Protein AF-A0A9P7GB11-F1 (afdb_monomer_lite)

pLDDT: mean 71.78, std 9.49, range [48.72, 88.56]

Organism: NCBI:txid117018

Structure (mmCIF, N/CA/C/O backbone):
data_AF-A0A9P7GB11-F1
#
_entry.id   AF-A0A9P7GB11-F1
#
loop_
_atom_site.group_PDB
_atom_site.id
_atom_site.type_symbol
_atom_site.label_atom_id
_atom_site.label_alt_id
_atom_site.label_comp_id
_atom_site.label_asym_id
_atom_site.label_entity_id
_atom_site.label_seq_id
_atom_site.pdbx_PDB_ins_code
_atom_site.Cartn_x
_atom_site.Cartn_y
_atom_site.Cartn_z
_atom_site.occupancy
_atom_site.B_iso_or_equiv
_atom_site.auth_seq_id
_atom_site.auth_comp_id
_atom_site.auth_asym_id
_atom_site.auth_atom_id
_atom_site.pdbx_PDB_model_num
ATOM 1 N N . MET A 1 1 ? -38.159 -27.888 38.582 1.00 65.25 1 MET A N 1
ATOM 2 C CA . MET A 1 1 ? -39.051 -26.708 38.467 1.00 65.25 1 MET A CA 1
ATOM 3 C C . MET A 1 1 ? -39.282 -25.902 39.753 1.00 65.25 1 MET A C 1
ATOM 5 O O . MET A 1 1 ? -38.832 -24.766 39.799 1.00 65.25 1 MET A O 1
ATOM 9 N N . ARG A 1 2 ? -39.970 -26.385 40.808 1.00 81.12 2 ARG A N 1
ATOM 10 C CA . ARG A 1 2 ? -40.192 -25.550 42.026 1.00 81.12 2 ARG A CA 1
ATOM 11 C C . ARG A 1 2 ? -38.948 -25.393 42.910 1.00 81.12 2 ARG A C 1
ATOM 13 O O . ARG A 1 2 ? -38.705 -24.301 43.415 1.00 81.12 2 ARG A O 1
ATOM 20 N N . ALA A 1 3 ? -38.168 -26.461 43.082 1.00 86.00 3 ALA A N 1
ATOM 21 C CA . ALA A 1 3 ? -36.939 -26.435 43.878 1.00 86.00 3 ALA A CA 1
ATOM 22 C C . ALA A 1 3 ? -35.851 -25.559 43.232 1.00 86.00 3 ALA A C 1
ATOM 24 O O . ALA A 1 3 ? -35.243 -24.740 43.913 1.00 86.00 3 ALA A O 1
ATOM 25 N N . GLU A 1 4 ? -35.681 -25.652 41.911 1.00 83.81 4 GLU A N 1
ATOM 26 C CA . GLU A 1 4 ? -34.758 -24.802 41.142 1.00 83.81 4 GLU A CA 1
ATOM 27 C C . GLU A 1 4 ? -35.130 -23.324 41.253 1.00 83.81 4 GLU A C 1
ATOM 29 O O . GLU A 1 4 ? -34.294 -22.530 41.667 1.00 83.81 4 GLU A O 1
ATOM 34 N N . LYS A 1 5 ? -36.408 -22.969 41.056 1.00 85.31 5 LYS A N 1
ATOM 35 C CA . LYS A 1 5 ? -36.897 -21.589 41.242 1.00 85.31 5 LYS A CA 1
ATOM 36 C C . LYS A 1 5 ? -36.737 -21.061 42.671 1.00 85.31 5 LYS A C 1
ATOM 38 O O . LYS A 1 5 ? -36.702 -19.850 42.884 1.00 85.31 5 LYS A O 1
ATOM 43 N N . ARG A 1 6 ? -36.726 -21.940 43.682 1.00 88.44 6 ARG A N 1
ATOM 44 C CA . ARG A 1 6 ? -36.475 -21.548 45.080 1.00 88.44 6 ARG A CA 1
ATOM 45 C C . ARG A 1 6 ? -34.989 -21.270 45.297 1.00 88.44 6 ARG A C 1
ATOM 47 O O . ARG A 1 6 ? -34.653 -20.255 45.894 1.00 88.44 6 ARG A O 1
ATOM 54 N N . ARG A 1 7 ? -34.128 -22.133 44.752 1.00 88.56 7 ARG A N 1
ATOM 55 C CA . ARG A 1 7 ? -32.667 -22.003 44.800 1.00 88.56 7 ARG A CA 1
ATOM 56 C C . ARG A 1 7 ? -32.169 -20.788 44.016 1.00 88.56 7 ARG A C 1
ATOM 58 O O . ARG A 1 7 ? -31.251 -20.115 44.471 1.00 88.56 7 ARG A O 1
ATOM 65 N N . GLU A 1 8 ? -32.782 -20.489 42.874 1.00 85.81 8 GLU A N 1
ATOM 66 C CA . GLU A 1 8 ? -32.506 -19.275 42.100 1.00 85.81 8 GLU A CA 1
ATOM 67 C C . GLU A 1 8 ? -32.867 -18.022 42.884 1.00 85.81 8 GLU A C 1
ATOM 69 O O . GLU A 1 8 ? -31.999 -17.181 43.071 1.00 85.81 8 GLU A O 1
ATOM 74 N N . ARG A 1 9 ? -34.079 -17.936 43.447 1.00 86.31 9 ARG A N 1
ATOM 75 C CA . ARG A 1 9 ? -34.468 -16.784 44.279 1.00 86.31 9 ARG A CA 1
ATOM 76 C C . ARG A 1 9 ? -33.584 -16.607 45.505 1.00 86.31 9 ARG A C 1
ATOM 78 O O . ARG A 1 9 ? -33.256 -15.483 45.857 1.00 86.31 9 ARG A O 1
ATOM 85 N N . GLU A 1 10 ? -33.185 -17.691 46.164 1.00 87.06 10 GLU A N 1
ATOM 86 C CA . GLU A 1 10 ? -32.263 -17.613 47.301 1.00 87.06 10 GLU A CA 1
ATOM 87 C C . GLU A 1 10 ? -30.878 -17.106 46.869 1.00 87.06 10 GLU A C 1
ATOM 89 O O . GLU A 1 10 ? -30.275 -16.267 47.541 1.00 87.06 10 GLU A O 1
ATOM 94 N N . ARG A 1 11 ? -30.387 -17.565 45.712 1.00 85.50 11 ARG A N 1
ATOM 95 C CA . ARG A 1 11 ? -29.144 -17.070 45.113 1.00 85.50 11 ARG A CA 1
ATOM 96 C C . ARG A 1 11 ? -29.268 -15.597 44.719 1.00 85.50 11 ARG A C 1
ATOM 98 O O . ARG A 1 11 ? -28.367 -14.831 45.030 1.00 85.50 11 ARG A O 1
ATOM 105 N N . GLU A 1 12 ? -30.363 -15.185 44.091 1.00 83.00 12 GLU A N 1
ATOM 106 C CA . GLU A 1 12 ? -30.629 -13.788 43.729 1.00 83.00 12 GLU A CA 1
ATOM 107 C C . GLU A 1 12 ? -30.718 -12.887 44.957 1.00 83.00 12 GLU A C 1
ATOM 109 O O . GLU A 1 12 ? -30.118 -11.819 44.963 1.00 83.00 12 GLU A O 1
ATOM 114 N N . LEU A 1 13 ? -31.386 -13.327 46.025 1.00 84.69 13 LEU A N 1
ATOM 115 C CA . LEU A 1 13 ? -31.439 -12.599 47.294 1.00 84.69 13 LEU A CA 1
ATOM 116 C C . LEU A 1 13 ? -30.042 -12.428 47.899 1.00 84.69 13 LEU A C 1
ATOM 118 O O . LEU A 1 13 ? -29.703 -11.334 48.342 1.00 84.69 13 LEU A O 1
ATOM 122 N N . ARG A 1 14 ? -29.195 -13.464 47.854 1.00 82.12 14 ARG A N 1
ATOM 123 C CA . ARG A 1 14 ? -27.789 -13.371 48.289 1.00 82.12 14 ARG A CA 1
ATOM 124 C C . ARG A 1 14 ? -26.973 -12.407 47.432 1.00 82.12 14 ARG A C 1
ATOM 126 O O . ARG A 1 14 ? -26.187 -11.636 47.968 1.00 82.12 14 ARG A O 1
ATOM 133 N N . MET A 1 15 ? -27.171 -12.431 46.119 1.00 76.38 15 MET A N 1
ATOM 134 C CA . MET A 1 15 ? -26.478 -11.543 45.182 1.00 76.38 15 MET A CA 1
ATOM 135 C C . MET A 1 15 ? -26.967 -10.092 45.290 1.00 76.38 15 MET A C 1
ATOM 137 O O . MET A 1 15 ? -26.182 -9.164 45.113 1.00 76.38 15 MET A O 1
ATOM 141 N N . ASN A 1 16 ? -28.247 -9.883 45.605 1.00 76.88 16 ASN A N 1
ATOM 142 C CA . ASN A 1 16 ? -28.832 -8.565 45.840 1.00 76.88 16 ASN A CA 1
ATOM 143 C C . ASN A 1 16 ? -28.424 -7.975 47.189 1.00 76.88 16 ASN A C 1
ATOM 145 O O . ASN A 1 16 ? -28.176 -6.774 47.246 1.00 76.88 16 ASN A O 1
ATOM 149 N N . ASN A 1 17 ? -28.272 -8.811 48.219 1.00 81.75 17 ASN A N 1
ATOM 150 C CA . ASN A 1 17 ? -27.730 -8.415 49.522 1.00 81.75 17 ASN A CA 1
ATOM 151 C C . ASN A 1 17 ? -26.198 -8.283 49.540 1.00 81.75 17 ASN A C 1
ATOM 153 O O . ASN A 1 17 ? -25.633 -7.894 50.560 1.00 81.75 17 ASN A O 1
ATOM 157 N N . MET A 1 18 ? -25.508 -8.602 48.443 1.00 76.56 18 MET A N 1
ATOM 158 C CA . MET A 1 18 ? -24.072 -8.367 48.330 1.00 76.56 18 MET A CA 1
ATOM 159 C C . MET A 1 18 ? -23.813 -6.856 48.241 1.00 76.56 18 MET A C 1
ATOM 161 O O . MET A 1 18 ? -24.378 -6.169 47.385 1.00 76.56 18 MET A O 1
ATOM 165 N N . GLY A 1 19 ? -22.949 -6.342 49.122 1.00 82.50 19 GLY A N 1
ATOM 166 C CA . GLY A 1 19 ? -22.558 -4.930 49.134 1.00 82.50 19 GLY A CA 1
ATOM 167 C C . GLY A 1 19 ? -21.947 -4.475 47.802 1.00 82.50 19 GLY A C 1
ATOM 168 O O . GLY A 1 19 ? -21.405 -5.283 47.039 1.00 82.50 19 GLY A O 1
ATOM 169 N N . THR A 1 20 ? -22.016 -3.172 47.526 1.00 76.62 20 THR A N 1
ATOM 170 C CA . THR A 1 20 ? -21.527 -2.543 46.283 1.00 76.62 20 THR A CA 1
ATOM 171 C C . THR A 1 20 ? -20.073 -2.909 45.971 1.00 76.62 20 THR A C 1
ATOM 173 O O . THR A 1 20 ? -19.759 -3.256 44.833 1.00 76.62 20 THR A O 1
ATOM 176 N N . GLU A 1 21 ? -19.209 -2.952 46.987 1.00 80.06 21 GLU A N 1
ATOM 177 C CA . GLU A 1 21 ? -17.801 -3.350 46.859 1.00 80.06 21 GLU A CA 1
ATOM 178 C C . GLU A 1 21 ? -17.619 -4.811 46.421 1.00 80.06 21 GLU A C 1
ATOM 180 O O . GLU A 1 21 ? -16.799 -5.123 45.554 1.00 80.06 21 GLU A O 1
ATOM 185 N N . GLN A 1 22 ? -18.405 -5.734 46.981 1.00 80.38 22 GLN A N 1
ATOM 186 C CA . GLN A 1 22 ? -18.311 -7.151 46.633 1.00 80.38 22 GLN A CA 1
ATOM 187 C C . GLN A 1 22 ? -18.847 -7.413 45.220 1.00 80.38 22 GLN A C 1
ATOM 189 O O . GLN A 1 22 ? -18.274 -8.217 44.478 1.00 80.38 22 GLN A O 1
ATOM 194 N N . ARG A 1 23 ? -19.903 -6.694 44.818 1.00 78.56 23 ARG A N 1
ATOM 195 C CA . ARG A 1 23 ? -20.419 -6.702 43.441 1.00 78.56 23 ARG A CA 1
ATOM 196 C C . ARG A 1 23 ? -19.376 -6.201 42.448 1.00 78.56 23 ARG A C 1
ATOM 198 O O . ARG A 1 23 ? -19.132 -6.870 41.445 1.00 78.56 23 ARG A O 1
ATOM 205 N N . ALA A 1 24 ? -18.722 -5.081 42.749 1.00 80.12 24 ALA A N 1
ATOM 206 C CA . ALA A 1 24 ? -17.661 -4.527 41.911 1.00 80.12 24 ALA A CA 1
ATOM 207 C C . ALA A 1 24 ? -16.488 -5.509 41.766 1.00 80.12 24 ALA A C 1
ATOM 209 O O . ALA A 1 24 ? -16.021 -5.760 40.656 1.00 80.12 24 ALA A O 1
ATOM 210 N N . LYS A 1 25 ? -16.075 -6.162 42.860 1.00 82.62 25 LYS A N 1
ATOM 211 C CA . LYS A 1 25 ? -15.026 -7.195 42.842 1.00 82.62 25 LYS A CA 1
ATOM 212 C C . LYS A 1 25 ? -15.396 -8.393 41.964 1.00 82.62 25 LYS A C 1
ATOM 214 O O . LYS A 1 25 ? -14.542 -8.939 41.268 1.00 82.62 25 LYS A O 1
ATOM 219 N N . GLN A 1 26 ? -16.657 -8.818 41.984 1.00 80.50 26 GLN A N 1
ATOM 220 C CA . GLN A 1 26 ? -17.129 -9.911 41.136 1.00 80.50 26 GLN A CA 1
ATOM 221 C C . GLN A 1 26 ? -17.215 -9.500 39.660 1.00 80.50 26 GLN A C 1
ATOM 223 O O . GLN A 1 26 ? -16.851 -10.298 38.799 1.00 80.50 26 GLN A O 1
ATOM 228 N N . LEU A 1 27 ? -17.633 -8.265 39.369 1.00 78.12 27 LEU A N 1
ATOM 229 C CA . LEU A 1 27 ? -17.668 -7.711 38.014 1.00 78.12 27 LEU A CA 1
ATOM 230 C C . LEU A 1 27 ? -16.254 -7.578 37.427 1.00 78.12 27 LEU A C 1
ATOM 232 O O . LEU A 1 27 ? -16.010 -8.023 36.308 1.00 78.12 27 LEU A O 1
ATOM 236 N N . ALA A 1 28 ? -15.298 -7.070 38.209 1.00 77.94 28 ALA A N 1
ATOM 237 C CA . ALA A 1 28 ? -13.893 -6.966 37.813 1.00 77.94 28 ALA A CA 1
ATOM 238 C C . ALA A 1 28 ? -13.277 -8.345 37.512 1.00 77.94 28 ALA A C 1
ATOM 240 O O . ALA A 1 28 ? -12.587 -8.528 36.512 1.00 77.94 28 ALA A O 1
ATOM 241 N N . ARG A 1 29 ? -13.603 -9.363 38.323 1.00 79.31 29 ARG A N 1
ATOM 242 C CA . ARG A 1 29 ? -13.202 -10.757 38.058 1.00 79.31 29 ARG A CA 1
ATOM 243 C C . ARG A 1 29 ? -13.788 -11.318 36.765 1.00 79.31 29 ARG A C 1
ATOM 245 O O . ARG A 1 29 ? -13.166 -12.181 36.165 1.00 79.31 29 ARG A O 1
ATOM 252 N N . GLN A 1 30 ? -14.971 -10.872 36.348 1.00 75.50 30 GLN A N 1
ATOM 253 C CA . GLN A 1 30 ? -15.564 -11.282 35.072 1.00 75.50 30 GLN A CA 1
ATOM 254 C C . GLN A 1 30 ? -14.946 -10.531 33.883 1.00 75.50 30 GLN A C 1
ATOM 256 O O . GLN A 1 30 ? -14.798 -11.112 32.809 1.00 75.50 30 GLN A O 1
ATOM 261 N N . GLN A 1 31 ? -14.542 -9.271 34.077 1.00 75.19 31 GLN A N 1
ATOM 262 C CA . GLN A 1 31 ? -13.856 -8.471 33.060 1.00 75.19 31 GLN A CA 1
ATOM 263 C C . GLN A 1 31 ? -12.441 -8.976 32.756 1.00 75.19 31 GLN A C 1
ATOM 265 O O . GLN A 1 31 ? -12.047 -8.955 31.594 1.00 75.19 31 GLN A O 1
ATOM 270 N N . ASN A 1 32 ? -11.722 -9.510 33.744 1.00 77.81 32 ASN A N 1
ATOM 271 C CA . ASN A 1 32 ? -10.361 -10.040 33.569 1.00 77.81 32 ASN A CA 1
ATOM 272 C C . ASN A 1 32 ? -10.305 -11.499 33.077 1.00 77.81 32 ASN A C 1
ATOM 274 O O . ASN A 1 32 ? -9.243 -12.107 33.115 1.00 77.81 32 ASN A O 1
ATOM 278 N N . ARG A 1 33 ? -11.430 -12.090 32.657 1.00 84.25 33 ARG A N 1
ATOM 279 C CA . ARG A 1 33 ? -11.435 -13.440 32.071 1.00 84.25 33 ARG A CA 1
ATOM 280 C C . ARG A 1 33 ? -10.871 -13.436 30.656 1.00 84.25 33 ARG A C 1
ATOM 282 O O . ARG A 1 33 ? -11.118 -12.492 29.894 1.00 84.25 33 ARG A O 1
ATOM 289 N N . ASP A 1 34 ? -10.217 -14.532 30.297 1.00 85.69 34 ASP A N 1
ATOM 290 C CA . ASP A 1 34 ? -9.752 -14.765 28.937 1.00 85.69 34 ASP A CA 1
ATOM 291 C C . ASP A 1 34 ? -10.928 -14.844 27.960 1.00 85.69 34 ASP A C 1
ATOM 293 O O . ASP A 1 34 ? -12.068 -15.167 28.316 1.00 85.69 34 ASP A O 1
ATOM 297 N N . ILE A 1 35 ? -10.659 -14.507 26.699 1.00 80.38 35 ILE A N 1
ATOM 298 C CA . ILE A 1 35 ? -11.678 -14.403 25.647 1.00 80.38 35 ILE A CA 1
ATOM 299 C C . ILE A 1 35 ? -12.403 -15.746 25.466 1.00 80.38 35 ILE A C 1
ATOM 301 O O . ILE A 1 35 ? -13.625 -15.764 25.346 1.00 80.38 35 ILE A O 1
ATOM 305 N N . SER A 1 36 ? -11.682 -16.867 25.542 1.00 80.19 36 SER A N 1
ATOM 306 C CA . SER A 1 36 ? -12.246 -18.221 25.462 1.00 80.19 36 SER A CA 1
ATOM 307 C C . SER A 1 36 ? -13.215 -18.535 26.612 1.00 80.19 36 SER A C 1
ATOM 309 O O . SER A 1 36 ? -14.292 -19.077 26.371 1.00 80.19 36 SER A O 1
ATOM 311 N N . GLU A 1 37 ? -12.905 -18.139 27.849 1.00 83.19 37 GLU A N 1
ATOM 312 C CA . GLU A 1 37 ? -13.792 -18.326 29.005 1.00 83.19 37 GLU A CA 1
ATOM 313 C C . GLU A 1 37 ? -15.010 -17.405 28.957 1.00 83.19 37 GLU A C 1
ATOM 315 O O . GLU A 1 37 ? -16.114 -17.803 29.331 1.00 83.19 37 GLU A O 1
ATOM 320 N N . LYS A 1 38 ? -14.842 -16.169 28.476 1.00 81.00 38 LYS A N 1
ATOM 321 C CA . LYS A 1 38 ? -15.966 -15.249 28.247 1.00 81.00 38 LYS A CA 1
ATOM 322 C C . LYS A 1 38 ? -16.921 -15.782 27.184 1.00 81.00 38 LYS A C 1
ATOM 324 O O . LYS A 1 38 ? -18.130 -15.600 27.335 1.00 81.00 38 LYS A O 1
ATOM 329 N N . VAL A 1 39 ? -16.391 -16.437 26.149 1.00 77.62 39 VAL A N 1
ATOM 330 C CA . VAL A 1 39 ? -17.177 -17.125 25.118 1.00 77.62 39 VAL A CA 1
ATOM 331 C C . VAL A 1 39 ? -17.885 -18.345 25.712 1.00 77.62 39 VAL A C 1
ATOM 333 O O . VAL A 1 39 ? -19.099 -18.458 25.567 1.00 77.62 39 VAL A O 1
ATOM 336 N N . ALA A 1 40 ? -17.182 -19.196 26.467 1.00 80.44 40 ALA A N 1
ATOM 337 C CA . ALA A 1 40 ? -17.774 -20.366 27.125 1.00 80.44 40 ALA A CA 1
ATOM 338 C C . ALA A 1 40 ? -18.864 -20.000 28.152 1.00 80.44 40 ALA A C 1
ATOM 340 O O . ALA A 1 40 ? -19.841 -20.726 28.320 1.00 80.44 40 ALA A O 1
ATOM 341 N N . LEU A 1 41 ? -18.722 -18.855 28.825 1.00 78.31 41 LEU A N 1
ATOM 342 C CA . LEU A 1 41 ? -19.693 -18.332 29.791 1.00 78.31 41 LEU A CA 1
ATOM 343 C C . LEU A 1 41 ? -20.797 -17.480 29.147 1.00 78.31 41 LEU A C 1
ATOM 345 O O . LEU A 1 41 ? -21.640 -16.951 29.872 1.00 78.31 41 LEU A O 1
ATOM 349 N N . GLY A 1 42 ? -20.789 -17.305 27.819 1.00 74.88 42 GLY A N 1
ATOM 350 C CA . GLY A 1 42 ? -21.785 -16.508 27.092 1.00 74.88 42 GLY A CA 1
ATOM 351 C C . GLY A 1 42 ? -21.795 -15.017 27.458 1.00 74.88 42 GLY A C 1
ATOM 352 O O . GLY A 1 42 ? -22.758 -14.313 27.162 1.00 74.88 42 GLY A O 1
ATOM 353 N N . LEU A 1 43 ? -20.742 -14.528 28.123 1.00 74.50 43 LEU A N 1
ATOM 354 C CA . LEU A 1 43 ? -20.589 -13.125 28.523 1.00 74.50 43 LEU A CA 1
ATOM 355 C C . LEU A 1 43 ? -20.093 -12.257 27.364 1.00 74.50 43 LEU A C 1
ATOM 357 O O . LEU A 1 43 ? -20.369 -11.058 27.323 1.00 74.50 43 LEU A O 1
ATOM 361 N N . ALA A 1 44 ? -19.359 -12.854 26.424 1.00 72.75 44 ALA A N 1
ATOM 362 C CA . ALA A 1 44 ? -18.975 -12.194 25.190 1.00 72.75 44 ALA A CA 1
ATOM 363 C C . ALA A 1 44 ? -20.192 -12.132 24.260 1.00 72.75 44 ALA A C 1
ATOM 365 O O . ALA A 1 44 ? -20.496 -13.090 23.552 1.00 72.75 44 ALA A O 1
ATOM 366 N N . LYS A 1 45 ? -20.895 -10.995 24.250 1.00 73.62 45 LYS A N 1
ATOM 367 C CA . LYS A 1 45 ? -21.786 -10.684 23.130 1.00 73.62 45 LYS A CA 1
ATOM 368 C C . LYS A 1 45 ? -20.898 -10.518 21.895 1.00 73.62 45 LYS A C 1
ATOM 370 O O . LYS A 1 45 ? -20.064 -9.610 21.919 1.00 73.62 45 LYS A O 1
ATOM 375 N N . PRO A 1 46 ? -21.037 -11.351 20.847 1.00 69.94 46 PRO A N 1
ATOM 376 C CA . PRO A 1 46 ? -20.343 -11.087 19.600 1.00 69.94 46 PRO A CA 1
ATOM 377 C C . PRO A 1 46 ? -20.807 -9.713 19.123 1.00 69.94 46 PRO A C 1
ATOM 379 O O . PRO A 1 46 ? -21.999 -9.488 18.898 1.00 69.94 46 PRO A O 1
ATOM 382 N N . THR A 1 47 ? -19.883 -8.759 19.042 1.00 72.12 47 THR A N 1
ATOM 383 C CA . THR A 1 47 ? -20.142 -7.528 18.305 1.00 72.12 47 THR A CA 1
ATOM 384 C C . THR A 1 47 ? -20.451 -7.978 16.888 1.00 72.12 47 THR A C 1
ATOM 386 O O . THR A 1 47 ? -19.647 -8.684 16.284 1.00 72.12 47 THR A O 1
ATOM 389 N N . LEU A 1 48 ? -21.650 -7.677 16.390 1.00 68.12 48 LEU A N 1
ATOM 390 C CA . LEU A 1 48 ? -22.056 -8.039 15.037 1.00 68.12 48 LEU A CA 1
ATOM 391 C C . LEU A 1 48 ? -21.220 -7.203 14.056 1.00 68.12 48 LEU A C 1
ATOM 393 O O . LEU A 1 48 ? -21.653 -6.149 13.592 1.00 68.12 48 LEU A O 1
ATOM 397 N N . SER A 1 49 ? -19.980 -7.624 13.816 1.00 69.56 49 SER A N 1
ATOM 398 C CA . SER A 1 49 ? -19.047 -6.934 12.939 1.00 69.56 49 SER A CA 1
ATOM 399 C C . SER A 1 49 ? -19.508 -7.151 11.505 1.00 69.56 49 SER A C 1
ATOM 401 O O . SER A 1 49 ? -19.343 -8.227 10.924 1.00 69.56 49 SER A O 1
ATOM 403 N N . LYS A 1 50 ? -20.104 -6.101 10.931 1.00 66.88 50 LYS A N 1
ATOM 404 C CA . LYS A 1 50 ? -20.507 -6.054 9.517 1.00 66.88 50 LYS A CA 1
ATOM 405 C C . LYS A 1 50 ? -19.323 -6.225 8.559 1.00 66.88 50 LYS A C 1
ATOM 407 O O . LYS A 1 50 ? -19.532 -6.544 7.398 1.00 66.88 50 LYS A O 1
ATOM 412 N N . GLU A 1 51 ? -18.105 -6.069 9.064 1.00 65.81 51 GLU A N 1
ATOM 413 C CA . GLU A 1 51 ? -16.840 -6.281 8.357 1.00 65.81 51 GLU A CA 1
ATOM 414 C C . GLU A 1 51 ? -16.670 -7.713 7.832 1.00 65.81 51 GLU A C 1
ATOM 416 O O . GLU A 1 51 ? -16.031 -7.901 6.810 1.00 65.81 51 GLU A O 1
ATOM 421 N N . SER A 1 52 ? -17.289 -8.726 8.456 1.00 68.94 52 SER A N 1
ATOM 422 C CA . SER A 1 52 ? -17.247 -10.100 7.917 1.00 68.94 52 SER A CA 1
ATOM 423 C C . SER A 1 52 ? -18.101 -10.297 6.660 1.00 68.94 52 SER A C 1
ATOM 425 O O . SER A 1 52 ? -17.931 -11.284 5.950 1.00 68.94 52 SER A O 1
ATOM 427 N N . MET A 1 53 ? -19.030 -9.376 6.387 1.00 80.44 53 MET A N 1
ATOM 428 C CA . MET A 1 53 ? -19.947 -9.483 5.252 1.00 80.44 53 MET A CA 1
ATOM 429 C C . MET A 1 53 ? -19.385 -8.856 3.973 1.00 80.44 53 MET A C 1
ATOM 431 O O . MET A 1 53 ? -19.970 -9.046 2.910 1.00 80.44 53 MET A O 1
ATOM 435 N N . LEU A 1 54 ? -18.289 -8.096 4.059 1.00 83.12 54 LEU A N 1
ATOM 436 C CA . LEU A 1 54 ? -17.737 -7.331 2.942 1.00 83.12 54 LEU A CA 1
ATOM 437 C C . LEU A 1 54 ? -16.235 -7.612 2.804 1.00 83.12 54 LEU A C 1
ATOM 439 O O . LEU A 1 54 ? -15.506 -7.607 3.790 1.00 83.12 54 LEU A O 1
ATOM 443 N N . ASP A 1 55 ? -15.768 -7.851 1.576 1.00 86.81 55 ASP A N 1
ATOM 444 C CA . ASP A 1 55 ? -14.344 -8.074 1.295 1.00 86.81 55 ASP A CA 1
ATOM 445 C C . ASP A 1 55 ? -13.558 -6.766 1.480 1.00 86.81 55 ASP A C 1
ATOM 447 O O . ASP A 1 55 ? -13.859 -5.745 0.855 1.00 86.81 55 ASP A O 1
ATOM 451 N N . SER A 1 56 ? -12.521 -6.803 2.319 1.00 86.38 56 SER A N 1
ATOM 452 C CA . SER A 1 56 ? -11.644 -5.663 2.608 1.00 86.38 56 SER A CA 1
ATOM 453 C C . SER A 1 56 ? -10.974 -5.100 1.354 1.00 86.38 56 SER A C 1
ATOM 455 O O . SER A 1 56 ? -10.737 -3.895 1.262 1.00 86.38 56 SER A O 1
ATOM 457 N N . ARG A 1 57 ? -10.724 -5.948 0.349 1.00 87.12 57 ARG A N 1
ATOM 458 C CA . ARG A 1 57 ? -10.101 -5.544 -0.918 1.00 87.12 57 ARG A CA 1
ATOM 459 C C . ARG A 1 57 ? -10.977 -4.608 -1.741 1.00 87.12 57 ARG A C 1
ATOM 461 O O . ARG A 1 57 ? -10.449 -3.896 -2.587 1.00 87.12 57 ARG A O 1
ATOM 468 N N . LEU A 1 58 ? -12.289 -4.604 -1.511 1.00 86.31 58 LEU A N 1
ATOM 469 C CA . LEU A 1 58 ? -13.226 -3.752 -2.242 1.00 86.31 58 LEU A CA 1
ATOM 470 C C . LEU A 1 58 ? -13.235 -2.311 -1.718 1.00 86.31 58 LEU A C 1
ATOM 472 O O . LEU A 1 58 ? -13.520 -1.396 -2.481 1.00 86.31 58 LEU A O 1
ATOM 476 N N . PHE A 1 59 ? -12.885 -2.083 -0.448 1.00 85.12 59 PHE A N 1
ATOM 477 C CA . PHE A 1 59 ? -12.929 -0.745 0.159 1.00 85.12 59 PHE A CA 1
ATOM 478 C C . PHE A 1 59 ? -11.832 0.202 -0.334 1.00 85.12 59 PHE A C 1
ATOM 480 O O . PHE A 1 59 ? -11.994 1.413 -0.241 1.00 85.12 59 PHE A O 1
ATOM 487 N N . ASN A 1 60 ? -10.741 -0.342 -0.874 1.00 84.19 60 ASN A N 1
ATOM 488 C CA . ASN A 1 60 ? -9.615 0.436 -1.396 1.00 84.19 60 ASN A CA 1
ATOM 489 C C . ASN A 1 60 ? -9.576 0.459 -2.931 1.00 84.19 60 ASN A C 1
ATOM 491 O O . ASN A 1 60 ? -8.543 0.784 -3.513 1.00 84.19 60 ASN A O 1
ATOM 495 N N . GLN A 1 61 ? -10.664 0.072 -3.600 1.00 83.25 61 GLN A N 1
ATOM 496 C CA . GLN A 1 61 ? -10.766 0.247 -5.044 1.00 83.25 61 GLN A CA 1
ATOM 497 C C . GLN A 1 61 ? -11.139 1.699 -5.330 1.00 83.25 61 GLN A C 1
ATOM 499 O O . GLN A 1 61 ? -12.164 2.183 -4.853 1.00 83.25 61 GLN A O 1
ATOM 504 N N . GLU A 1 62 ? -10.313 2.398 -6.109 1.00 79.50 62 GLU A N 1
ATOM 505 C CA . GLU A 1 62 ? -10.707 3.684 -6.679 1.00 79.50 62 GLU A CA 1
ATOM 506 C C . GLU A 1 62 ? -11.957 3.464 -7.535 1.00 79.50 62 GLU A C 1
ATOM 508 O O . GLU A 1 62 ? -11.925 2.785 -8.564 1.00 79.50 62 GLU A O 1
ATOM 513 N N . SER A 1 63 ? -13.088 4.003 -7.085 1.00 73.94 63 SER A N 1
ATOM 514 C CA . SER A 1 63 ? -14.285 4.076 -7.909 1.00 73.94 63 SER A CA 1
ATOM 515 C C . SER A 1 63 ? -13.996 5.013 -9.077 1.00 73.94 63 SER A C 1
ATOM 517 O O . SER A 1 63 ? -13.594 6.157 -8.851 1.00 73.94 63 SER A O 1
ATOM 519 N N . LEU A 1 64 ? -14.221 4.542 -10.306 1.00 72.06 64 LEU A N 1
ATOM 520 C CA . LEU A 1 64 ? -14.189 5.379 -11.505 1.00 72.06 64 LEU A CA 1
ATOM 521 C C . LEU A 1 64 ? -14.989 6.662 -11.252 1.00 72.06 64 LEU A C 1
ATOM 523 O O . LEU A 1 64 ? -16.134 6.605 -10.795 1.00 72.06 64 LEU A O 1
ATOM 527 N N . GLN A 1 65 ? -14.366 7.815 -11.499 1.00 71.31 65 GLN A N 1
ATOM 528 C CA . GLN A 1 65 ? -15.023 9.108 -11.365 1.00 71.31 65 GLN A CA 1
ATOM 529 C C . GLN A 1 65 ? -16.128 9.178 -12.421 1.00 71.31 65 GLN A C 1
ATOM 531 O O . GLN A 1 65 ? -15.870 9.481 -13.577 1.00 71.31 65 GLN A O 1
ATOM 536 N N . GLY A 1 66 ? -17.369 8.888 -12.026 1.00 68.81 66 GLY A N 1
ATOM 537 C CA . GLY A 1 66 ? -18.548 8.925 -12.903 1.00 68.81 66 GLY A CA 1
ATOM 538 C C . GLY A 1 66 ? -18.940 10.326 -13.387 1.00 68.81 66 GLY A C 1
ATOM 539 O O . GLY A 1 66 ? -20.044 10.512 -13.892 1.00 68.81 66 GLY A O 1
ATOM 540 N N . ASN A 1 67 ? -18.060 11.313 -13.221 1.00 72.25 67 ASN A N 1
ATOM 541 C CA . ASN A 1 67 ? -18.235 12.635 -13.787 1.00 72.25 67 ASN A CA 1
ATOM 542 C C . ASN A 1 67 ? -17.685 12.591 -15.209 1.00 72.25 67 ASN A C 1
ATOM 544 O O . ASN A 1 67 ? -16.480 12.718 -15.420 1.00 72.25 67 ASN A O 1
ATOM 548 N N . PHE A 1 68 ? -18.583 12.395 -16.173 1.00 70.62 68 PHE A N 1
ATOM 549 C CA . PHE A 1 68 ? -18.296 12.687 -17.571 1.00 70.62 68 PHE A CA 1
ATOM 550 C C . PHE A 1 68 ? -17.780 14.129 -17.636 1.00 70.62 68 PHE A C 1
ATOM 552 O O . PHE A 1 68 ? -18.469 15.059 -17.216 1.00 70.62 68 PHE A O 1
ATOM 559 N N . ALA A 1 69 ? -16.523 14.286 -18.040 1.00 74.19 69 ALA A N 1
ATOM 560 C CA . ALA A 1 69 ? -15.902 15.590 -18.219 1.00 74.19 69 ALA A CA 1
ATOM 561 C C . ALA A 1 69 ? -16.576 16.346 -19.387 1.00 74.19 69 ALA A C 1
ATOM 563 O O . ALA A 1 69 ? -17.435 15.785 -20.067 1.00 74.19 69 ALA A O 1
ATOM 564 N N . ASP A 1 70 ? -16.222 17.619 -19.595 1.00 79.50 70 ASP A N 1
ATOM 565 C CA . ASP A 1 70 ? -16.824 18.460 -20.644 1.00 79.50 70 ASP A CA 1
ATOM 566 C C . ASP A 1 70 ? -16.844 17.768 -22.016 1.00 79.50 70 ASP A C 1
ATOM 568 O O . ASP A 1 70 ? -15.950 16.982 -22.331 1.00 79.50 70 ASP A O 1
ATOM 572 N N . GLU A 1 71 ? -17.835 18.095 -22.851 1.00 74.06 71 GLU A N 1
ATOM 573 C CA . GLU A 1 71 ? -18.025 17.517 -24.197 1.00 74.06 71 GLU A CA 1
ATOM 574 C C . GLU A 1 71 ? -16.781 17.651 -25.096 1.00 74.06 71 GLU A C 1
ATOM 576 O O . GLU A 1 71 ? -16.528 16.798 -25.946 1.00 74.06 71 GLU A O 1
ATOM 581 N N . ASP A 1 72 ? -15.961 18.678 -24.858 1.00 78.88 72 ASP A N 1
ATOM 582 C CA . ASP A 1 72 ? -14.706 18.925 -25.576 1.00 78.88 72 ASP A CA 1
ATOM 583 C C . ASP A 1 72 ? -13.533 18.053 -25.082 1.00 78.88 72 ASP A C 1
ATOM 585 O O . ASP A 1 72 ? -12.462 18.010 -25.698 1.00 78.88 72 ASP A O 1
ATOM 589 N N . SER A 1 73 ? -13.699 17.353 -23.958 1.00 78.19 73 SER A N 1
ATOM 590 C CA . SER A 1 73 ? -12.667 16.504 -23.371 1.00 78.19 73 SER A CA 1
ATOM 591 C C . SER A 1 73 ? -12.718 15.085 -23.956 1.00 78.19 73 SER A C 1
ATOM 593 O O . SER A 1 73 ? -13.688 14.344 -23.819 1.00 78.19 73 SER A O 1
ATOM 595 N N . TYR A 1 74 ? -11.633 14.674 -24.617 1.00 74.56 74 TYR A N 1
ATOM 596 C CA . TYR A 1 74 ? -11.499 13.349 -25.238 1.00 74.56 74 TYR A CA 1
ATOM 597 C C . TYR A 1 74 ? -11.222 12.243 -24.200 1.00 74.56 74 TYR A C 1
ATOM 599 O O . TYR A 1 74 ? -10.142 11.657 -24.158 1.00 74.56 74 TYR A O 1
ATOM 607 N N . ASN A 1 75 ? -12.221 11.927 -23.375 1.00 80.31 75 ASN A N 1
ATOM 608 C CA . ASN A 1 75 ? -12.177 10.865 -22.363 1.00 80.31 75 ASN A CA 1
ATOM 609 C C . ASN A 1 75 ? -13.055 9.662 -22.763 1.00 80.31 75 ASN A C 1
ATOM 611 O O . ASN A 1 75 ? -13.910 9.220 -22.005 1.00 80.31 75 ASN A O 1
ATOM 615 N N . LEU A 1 76 ? -12.871 9.140 -23.984 1.00 81.81 76 LEU A N 1
ATOM 616 C CA . LEU A 1 76 ? -13.672 8.021 -24.516 1.00 81.81 76 LEU A CA 1
ATOM 617 C C . LEU A 1 76 ? -13.398 6.681 -23.808 1.00 81.81 76 LEU A C 1
ATOM 619 O O . LEU A 1 76 ? -14.236 5.782 -23.839 1.00 81.81 76 LEU A O 1
ATOM 623 N N . TYR A 1 77 ? -12.218 6.532 -23.203 1.00 82.88 77 TYR A N 1
ATOM 624 C CA . TYR A 1 77 ? -11.793 5.298 -22.554 1.00 82.88 77 TYR A CA 1
ATOM 625 C C . TYR A 1 77 ? -11.397 5.544 -21.105 1.00 82.88 77 TYR A C 1
ATOM 627 O O . TYR A 1 77 ? -10.629 6.453 -20.804 1.00 82.88 77 TYR A O 1
ATOM 635 N N . ASP A 1 78 ? -11.837 4.637 -20.240 1.00 79.75 78 ASP A N 1
ATOM 636 C CA . ASP A 1 78 ? -11.545 4.653 -18.805 1.00 79.75 78 ASP A CA 1
ATOM 637 C C . ASP A 1 78 ? -10.083 4.317 -18.471 1.00 79.75 78 ASP A C 1
ATOM 639 O O . ASP A 1 78 ? -9.607 4.587 -17.368 1.00 79.75 78 ASP A O 1
ATOM 643 N N . ARG A 1 79 ? -9.365 3.660 -19.393 1.00 80.69 79 ARG A N 1
ATOM 644 C CA . ARG A 1 79 ? -7.987 3.194 -19.185 1.00 80.69 79 ARG A CA 1
ATOM 645 C C . ARG A 1 79 ? -7.073 3.606 -20.335 1.00 80.69 79 ARG A C 1
ATOM 647 O O . ARG A 1 79 ? -7.484 3.528 -21.494 1.00 80.69 79 ARG A O 1
ATOM 654 N N . PRO A 1 80 ? -5.812 3.975 -20.046 1.00 82.62 80 PRO A N 1
ATOM 655 C CA . PRO A 1 80 ? -4.832 4.242 -21.087 1.00 82.62 80 PRO A CA 1
ATOM 656 C C . PRO A 1 80 ? -4.491 2.956 -21.850 1.00 82.62 80 PRO A C 1
ATOM 658 O O . PRO A 1 80 ? -4.427 1.870 -21.274 1.00 82.62 80 PRO A O 1
ATOM 661 N N . LEU A 1 81 ? -4.200 3.092 -23.147 1.00 83.50 81 LEU A N 1
ATOM 662 C CA . LEU A 1 81 ? -3.799 1.970 -24.007 1.00 83.50 81 LEU A CA 1
ATOM 663 C C . LEU A 1 81 ? -2.516 1.283 -23.507 1.00 83.50 81 LEU A C 1
ATOM 665 O O . LEU A 1 81 ? -2.376 0.065 -23.596 1.00 83.50 81 LEU A O 1
ATOM 669 N N . PHE A 1 82 ? -1.590 2.065 -22.947 1.00 82.75 82 PHE A N 1
ATOM 670 C CA . PHE A 1 82 ? -0.361 1.562 -22.352 1.00 82.75 82 PHE A CA 1
ATOM 671 C C . PHE A 1 82 ? -0.349 1.849 -20.853 1.00 82.75 82 PHE A C 1
ATOM 673 O O . PHE A 1 82 ? -0.310 2.999 -20.428 1.00 82.75 82 PHE A O 1
ATOM 680 N N . HIS A 1 83 ? -0.244 0.791 -20.051 1.00 72.88 83 HIS A N 1
ATOM 681 C CA . HIS A 1 83 ? 0.030 0.865 -18.608 1.00 72.88 83 HIS A CA 1
ATOM 682 C C . HIS A 1 83 ? 1.480 1.319 -18.307 1.00 72.88 83 HIS A C 1
ATOM 684 O O . HIS A 1 83 ? 1.925 1.354 -17.163 1.00 72.88 83 HIS A O 1
ATOM 690 N N . GLY A 1 84 ? 2.243 1.632 -19.359 1.00 62.19 84 GLY A N 1
ATOM 691 C CA . GLY A 1 84 ? 3.677 1.881 -19.340 1.00 62.19 84 GLY A CA 1
ATOM 692 C C . GLY A 1 84 ? 4.103 3.189 -18.684 1.00 62.19 84 GLY A C 1
ATOM 693 O O . GLY A 1 84 ? 5.241 3.270 -18.250 1.00 62.19 84 GLY A O 1
ATOM 694 N N . SER A 1 85 ? 3.246 4.203 -18.569 1.00 63.72 85 SER A N 1
ATOM 695 C CA . SER A 1 85 ? 3.649 5.487 -17.970 1.00 63.72 85 SER A CA 1
ATOM 696 C C . SER A 1 85 ? 3.944 5.372 -16.469 1.00 63.72 85 SER A C 1
ATOM 698 O O . SER A 1 85 ? 4.882 5.999 -15.984 1.00 63.72 85 SER A O 1
ATOM 700 N N . THR A 1 86 ? 3.220 4.516 -15.743 1.00 60.16 86 THR A N 1
ATOM 701 C CA . THR A 1 86 ? 3.512 4.179 -14.338 1.00 60.16 86 THR A CA 1
ATOM 702 C C . THR A 1 86 ? 4.436 2.968 -14.214 1.00 60.16 86 THR A C 1
ATOM 704 O O . THR A 1 86 ? 5.308 2.951 -13.345 1.00 60.16 86 THR A O 1
ATOM 707 N N . ALA A 1 87 ? 4.323 1.981 -15.111 1.00 58.06 87 ALA A N 1
ATOM 708 C CA . ALA A 1 87 ? 5.215 0.823 -15.112 1.00 58.06 87 ALA A CA 1
ATOM 709 C C . ALA A 1 87 ? 6.663 1.191 -15.480 1.00 58.06 87 ALA A C 1
ATOM 711 O O . ALA A 1 87 ? 7.581 0.586 -14.945 1.00 58.06 87 ALA A O 1
ATOM 712 N N . ALA A 1 88 ? 6.907 2.216 -16.303 1.00 61.09 88 ALA A N 1
ATOM 713 C CA . ALA A 1 88 ? 8.256 2.693 -16.620 1.00 61.09 88 ALA A CA 1
ATOM 714 C C . ALA A 1 88 ? 9.022 3.176 -15.382 1.00 61.09 88 ALA A C 1
ATOM 716 O O . ALA A 1 88 ? 10.219 2.920 -15.272 1.00 61.09 88 ALA A O 1
ATOM 717 N N . ALA A 1 89 ? 8.330 3.774 -14.406 1.00 61.22 89 ALA A N 1
ATOM 718 C CA . ALA A 1 89 ? 8.926 4.122 -13.116 1.00 61.22 89 ALA A CA 1
ATOM 719 C C . ALA A 1 89 ? 9.274 2.883 -12.261 1.00 61.22 89 ALA A C 1
ATOM 721 O O . ALA A 1 89 ? 10.108 2.968 -11.362 1.00 61.22 89 ALA A O 1
ATOM 722 N N . ALA A 1 90 ? 8.658 1.730 -12.542 1.00 63.19 90 ALA A N 1
ATOM 723 C CA . ALA A 1 90 ? 8.974 0.445 -11.922 1.00 63.19 90 ALA A CA 1
ATOM 724 C C . ALA A 1 90 ? 9.997 -0.385 -12.722 1.00 63.19 90 ALA A C 1
ATOM 726 O O . ALA A 1 90 ? 10.660 -1.240 -12.140 1.00 63.19 90 ALA A O 1
ATOM 727 N N . ILE A 1 91 ? 10.158 -0.132 -14.029 1.00 69.38 91 ILE A N 1
ATOM 728 C CA . ILE A 1 91 ? 11.099 -0.859 -14.900 1.00 69.38 91 ILE A CA 1
ATOM 729 C C . ILE A 1 91 ? 12.553 -0.627 -14.462 1.00 69.38 91 ILE A C 1
ATOM 731 O O . ILE A 1 91 ? 13.363 -1.548 -14.544 1.00 69.38 91 ILE A O 1
ATOM 735 N N . TYR A 1 92 ? 12.882 0.557 -13.935 1.00 62.59 92 TYR A N 1
ATOM 736 C CA . TYR A 1 92 ? 14.191 0.820 -13.335 1.00 62.59 92 TYR A CA 1
ATOM 737 C C . TYR A 1 92 ? 14.056 1.545 -11.995 1.00 62.59 92 TYR A C 1
ATOM 739 O O . TYR A 1 92 ? 14.338 2.735 -11.865 1.00 62.59 92 TYR A O 1
ATOM 747 N N . LYS A 1 93 ? 13.613 0.811 -10.971 1.00 65.69 93 LYS A N 1
ATOM 748 C CA . LYS A 1 93 ? 13.706 1.264 -9.582 1.00 65.69 93 LYS A CA 1
ATOM 749 C C . LYS A 1 93 ? 14.840 0.513 -8.900 1.00 65.69 93 LYS A C 1
ATOM 751 O O . LYS A 1 93 ? 14.747 -0.694 -8.694 1.00 65.69 93 LYS A O 1
ATOM 756 N N . ALA A 1 94 ? 15.914 1.225 -8.560 1.00 62.84 94 ALA A N 1
ATOM 757 C CA . ALA A 1 94 ? 16.971 0.656 -7.734 1.00 62.84 94 ALA A CA 1
ATOM 758 C C . ALA A 1 94 ? 16.353 0.169 -6.414 1.00 62.84 94 ALA A C 1
ATOM 760 O O . ALA A 1 94 ? 15.610 0.898 -5.749 1.00 62.84 94 ALA A O 1
ATOM 761 N N . ARG A 1 95 ? 16.606 -1.094 -6.068 1.00 63.94 95 ARG A N 1
ATOM 762 C CA . ARG A 1 95 ? 16.112 -1.702 -4.835 1.00 63.94 95 ARG A CA 1
ATOM 763 C C . ARG A 1 95 ? 16.889 -1.105 -3.658 1.00 63.94 95 ARG A C 1
ATOM 765 O O . ARG A 1 95 ? 18.060 -1.411 -3.478 1.00 63.94 95 ARG A O 1
ATOM 772 N N . GLY A 1 96 ? 16.232 -0.258 -2.870 1.00 61.66 96 GLY A N 1
ATOM 773 C CA . GLY A 1 96 ? 16.772 0.299 -1.627 1.00 61.66 96 GLY A CA 1
ATOM 774 C C . GLY A 1 96 ? 16.592 1.811 -1.497 1.00 61.66 96 GLY A C 1
ATOM 775 O O . GLY A 1 96 ? 16.334 2.504 -2.480 1.00 61.66 96 GLY A O 1
ATOM 776 N N . ASN A 1 97 ? 16.727 2.329 -0.272 1.00 58.66 97 ASN A N 1
ATOM 777 C CA . ASN A 1 97 ? 16.896 3.764 -0.054 1.00 58.66 97 ASN A CA 1
ATOM 778 C C . ASN A 1 97 ? 18.208 4.186 -0.728 1.00 58.66 97 ASN A C 1
ATOM 780 O O . ASN A 1 97 ? 19.286 3.954 -0.190 1.00 58.66 97 ASN A O 1
ATOM 784 N N . ILE A 1 98 ? 18.115 4.813 -1.904 1.00 57.16 98 ILE A N 1
ATOM 785 C CA . ILE A 1 98 ? 19.264 5.366 -2.646 1.00 57.16 98 ILE A CA 1
ATOM 786 C C . ILE A 1 98 ? 20.118 6.293 -1.763 1.00 57.16 98 ILE A C 1
ATOM 788 O O . ILE A 1 98 ? 21.323 6.382 -1.961 1.00 57.16 98 ILE A O 1
ATOM 792 N N . ALA A 1 99 ? 19.501 6.954 -0.778 1.00 58.72 99 ALA A N 1
ATOM 793 C CA . ALA A 1 99 ? 20.173 7.879 0.128 1.00 58.72 99 ALA A CA 1
ATOM 794 C C . ALA A 1 99 ? 20.949 7.205 1.276 1.00 58.72 99 ALA A C 1
ATOM 796 O O . ALA A 1 99 ? 21.873 7.817 1.798 1.00 58.72 99 ALA A O 1
ATOM 797 N N . GLU A 1 100 ? 20.589 5.981 1.675 1.00 59.53 100 GLU A N 1
ATOM 798 C CA . GLU A 1 100 ? 21.153 5.323 2.869 1.00 59.53 100 GLU A CA 1
ATOM 799 C C . GLU A 1 100 ? 22.054 4.129 2.558 1.00 59.53 100 GLU A C 1
ATOM 801 O O . GLU A 1 100 ? 22.690 3.628 3.473 1.00 59.53 100 GLU A O 1
ATOM 806 N N . GLY A 1 101 ? 22.163 3.704 1.294 1.00 57.62 101 GLY A N 1
ATOM 807 C CA . GLY A 1 101 ? 22.985 2.551 0.924 1.00 57.62 101 GLY A CA 1
ATOM 808 C C . GLY A 1 101 ? 22.391 1.258 1.485 1.00 57.62 101 GLY A C 1
ATOM 809 O O . GLY A 1 101 ? 22.436 0.972 2.674 1.00 57.62 101 GLY A O 1
ATOM 810 N N . ASN A 1 102 ? 21.785 0.440 0.630 1.00 58.88 102 ASN A N 1
ATOM 811 C CA . ASN A 1 102 ? 21.179 -0.810 1.083 1.00 58.88 102 ASN A CA 1
ATOM 812 C C . ASN A 1 102 ? 22.200 -1.955 1.009 1.00 58.88 102 ASN A C 1
ATOM 814 O O . ASN A 1 102 ? 22.030 -2.880 0.217 1.00 58.88 102 ASN A O 1
ATOM 818 N N . GLU A 1 103 ? 23.275 -1.859 1.803 1.00 61.91 103 GLU A N 1
ATOM 819 C CA . GLU A 1 103 ? 24.349 -2.866 1.871 1.00 61.91 103 GLU A CA 1
ATOM 820 C C . GLU A 1 103 ? 23.769 -4.274 2.084 1.00 61.91 103 GLU A C 1
ATOM 822 O O . GLU A 1 103 ? 24.178 -5.228 1.429 1.00 61.91 103 GLU A O 1
ATOM 827 N N . GLU A 1 104 ? 22.747 -4.399 2.931 1.00 63.41 104 GLU A N 1
ATOM 828 C CA . GLU A 1 104 ? 22.089 -5.668 3.252 1.00 63.41 104 GLU A CA 1
ATOM 829 C C . GLU A 1 104 ? 21.364 -6.285 2.039 1.00 63.41 104 GLU A C 1
ATOM 831 O O . GLU A 1 104 ? 21.399 -7.497 1.834 1.00 63.41 104 GLU A O 1
ATOM 836 N N . SER A 1 105 ? 20.769 -5.461 1.166 1.00 63.53 105 SER A N 1
ATOM 837 C CA . SER A 1 105 ? 20.122 -5.937 -0.068 1.00 63.53 105 SER A CA 1
ATOM 838 C C . SER A 1 105 ? 21.098 -6.393 -1.150 1.00 63.53 105 SER A C 1
ATOM 840 O O . SER A 1 105 ? 20.691 -7.155 -2.026 1.00 63.53 105 SER A O 1
ATOM 842 N N . PHE A 1 106 ? 22.348 -5.931 -1.106 1.00 63.66 106 PHE A N 1
ATOM 843 C CA . PHE A 1 106 ? 23.407 -6.305 -2.051 1.00 63.66 106 PHE A CA 1
ATOM 844 C C . PHE A 1 106 ? 24.431 -7.275 -1.444 1.00 63.66 106 PHE A C 1
ATOM 846 O O . PHE A 1 106 ? 25.490 -7.496 -2.028 1.00 63.66 106 PHE A O 1
ATOM 853 N N . GLY A 1 107 ? 24.138 -7.865 -0.281 1.00 66.44 107 GLY A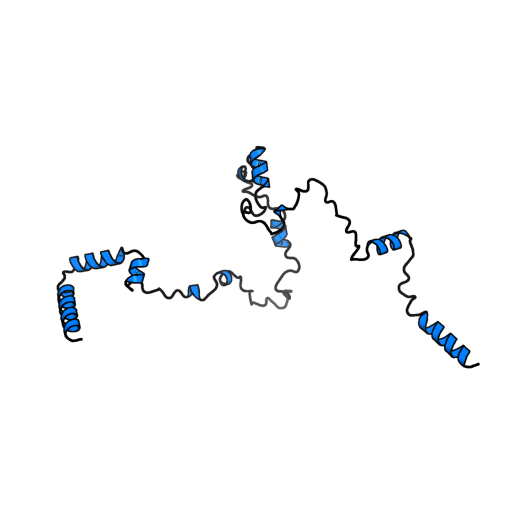 N 1
ATOM 854 C CA . GLY A 1 107 ? 25.019 -8.864 0.326 1.00 66.44 107 GLY A CA 1
ATOM 855 C C . GLY A 1 107 ? 26.298 -8.293 0.951 1.00 66.44 107 GLY A C 1
ATOM 856 O O . GLY A 1 107 ? 27.300 -8.997 1.076 1.00 66.44 107 GLY A O 1
ATOM 857 N N . GLY A 1 108 ? 26.300 -7.008 1.309 1.00 70.88 108 GLY A N 1
ATOM 858 C CA . GLY A 1 108 ? 27.397 -6.346 2.021 1.00 70.88 108 GLY A CA 1
ATOM 859 C C . GLY A 1 108 ? 28.743 -6.360 1.289 1.00 70.88 108 GLY A C 1
ATOM 860 O O . GLY A 1 108 ? 29.772 -6.179 1.930 1.00 70.88 108 GLY A O 1
ATOM 861 N N . GLY A 1 109 ? 28.761 -6.633 -0.023 1.00 68.75 109 GLY A N 1
ATOM 862 C CA . GLY A 1 109 ? 29.990 -6.728 -0.821 1.00 68.75 109 GLY A CA 1
ATOM 863 C C . GLY A 1 109 ? 30.884 -7.934 -0.500 1.00 68.75 109 GLY A C 1
ATOM 864 O O . GLY A 1 109 ? 32.034 -7.960 -0.929 1.00 68.75 109 GLY A O 1
ATOM 865 N N . THR A 1 110 ? 30.379 -8.920 0.246 1.00 74.75 110 THR A N 1
ATOM 866 C CA . THR A 1 110 ? 31.082 -10.182 0.535 1.00 74.75 110 THR A CA 1
ATOM 867 C C . THR A 1 110 ? 30.589 -11.289 -0.395 1.00 74.75 110 THR A C 1
ATOM 869 O O . THR A 1 110 ? 29.400 -11.326 -0.712 1.00 74.75 110 THR A O 1
ATOM 872 N N . ASP A 1 111 ? 31.462 -12.215 -0.805 1.00 72.00 111 ASP A N 1
ATOM 873 C CA . ASP A 1 111 ? 31.082 -13.327 -1.698 1.00 72.00 111 ASP A CA 1
ATOM 874 C C . ASP A 1 111 ? 29.921 -14.160 -1.124 1.00 72.00 111 ASP A C 1
ATOM 876 O O . ASP A 1 111 ? 28.986 -14.530 -1.835 1.00 72.00 111 ASP A O 1
ATOM 880 N N . GLU A 1 112 ? 29.924 -14.380 0.193 1.00 74.31 112 GLU A N 1
ATOM 881 C CA . GLU A 1 112 ? 28.859 -15.094 0.904 1.00 74.31 112 GLU A CA 1
ATOM 882 C C . GLU A 1 112 ? 27.530 -14.325 0.883 1.00 74.31 112 GLU A C 1
ATOM 884 O O . GLU A 1 112 ? 26.464 -14.905 0.661 1.00 74.31 112 GLU A O 1
ATOM 889 N N . GLY A 1 113 ? 27.568 -13.005 1.077 1.00 71.25 113 GLY A N 1
ATOM 890 C CA . GLY A 1 113 ? 26.369 -12.177 1.035 1.00 71.25 113 GLY A CA 1
ATOM 891 C C . GLY A 1 113 ? 25.796 -12.037 -0.375 1.00 71.25 113 GLY A C 1
ATOM 892 O O . GLY A 1 113 ? 24.575 -12.029 -0.530 1.00 71.25 113 GLY A O 1
ATOM 893 N N . ILE A 1 114 ? 26.647 -11.993 -1.405 1.00 71.75 114 ILE A N 1
ATOM 894 C CA . ILE A 1 114 ? 26.220 -12.003 -2.812 1.00 71.75 114 ILE A CA 1
ATOM 895 C C . ILE A 1 114 ? 25.540 -13.338 -3.144 1.00 71.75 114 ILE A C 1
ATOM 897 O O . ILE A 1 114 ? 24.458 -13.338 -3.734 1.00 71.75 114 ILE A O 1
ATOM 901 N N . GLY A 1 115 ? 26.109 -14.466 -2.703 1.00 72.56 115 GLY A N 1
ATOM 902 C CA . GLY A 1 115 ? 25.492 -15.788 -2.854 1.00 72.56 115 GLY A CA 1
ATOM 903 C C . GLY A 1 115 ? 24.109 -15.874 -2.197 1.00 72.56 115 GLY A C 1
ATOM 904 O O . GLY A 1 115 ? 23.149 -16.344 -2.810 1.00 72.56 115 GLY A O 1
ATOM 905 N N . ASN A 1 116 ? 23.969 -15.336 -0.983 1.00 71.75 116 ASN A N 1
ATOM 906 C CA . ASN A 1 116 ? 22.686 -15.288 -0.275 1.00 71.75 116 ASN A CA 1
ATOM 907 C C . ASN A 1 116 ? 21.667 -14.347 -0.946 1.00 71.75 116 ASN A C 1
ATOM 909 O O . ASN A 1 116 ? 20.476 -14.657 -0.994 1.00 71.75 116 ASN A O 1
ATOM 913 N N . ALA A 1 117 ? 22.118 -13.214 -1.495 1.00 68.19 117 ALA A N 1
ATOM 914 C CA . ALA A 1 117 ? 21.265 -12.278 -2.225 1.00 68.19 117 ALA A CA 1
ATOM 915 C C . ALA A 1 117 ? 20.742 -12.875 -3.542 1.00 68.19 117 ALA A C 1
ATOM 917 O O . ALA A 1 117 ? 19.573 -12.681 -3.871 1.00 68.19 117 ALA A O 1
ATOM 918 N N . LEU A 1 118 ? 21.574 -13.639 -4.259 1.00 71.12 118 LEU A N 1
ATOM 919 C CA . LEU A 1 118 ? 21.182 -14.375 -5.468 1.00 71.12 118 LEU A CA 1
ATOM 920 C C . LEU A 1 118 ? 20.196 -15.514 -5.172 1.00 71.12 118 LEU A C 1
ATOM 922 O O . LEU A 1 118 ? 19.365 -15.839 -6.016 1.00 71.12 118 LEU A O 1
ATOM 926 N N . GLY A 1 119 ? 20.269 -16.100 -3.974 1.00 70.56 119 GLY A N 1
ATOM 927 C CA . GLY A 1 119 ? 19.334 -17.129 -3.522 1.00 70.56 119 GLY A CA 1
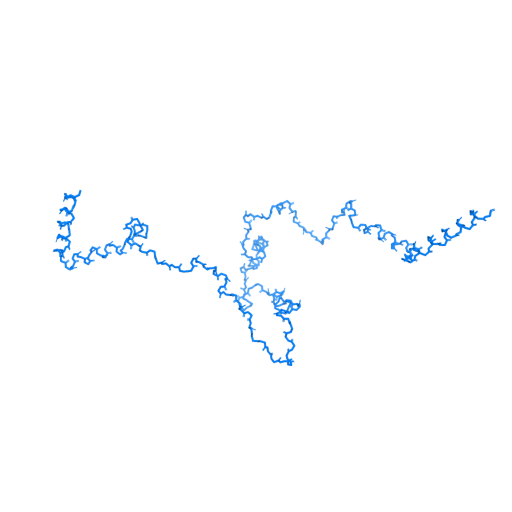ATOM 928 C C . GLY A 1 119 ? 17.943 -16.602 -3.155 1.00 70.56 119 GLY A C 1
ATOM 929 O O . GLY A 1 119 ? 16.990 -17.379 -3.133 1.00 70.56 119 GLY A O 1
ATOM 930 N N . ASN A 1 120 ? 17.797 -15.306 -2.866 1.00 70.44 120 ASN A N 1
ATOM 931 C CA . ASN A 1 120 ? 16.505 -14.717 -2.531 1.00 70.44 120 ASN A CA 1
ATOM 932 C C . ASN A 1 120 ? 15.694 -14.398 -3.792 1.00 70.44 120 ASN A C 1
ATOM 934 O O . ASN A 1 120 ? 16.206 -13.840 -4.761 1.00 70.44 120 ASN A O 1
ATOM 938 N N . ASP A 1 121 ? 14.394 -14.700 -3.750 1.00 67.94 121 ASP A N 1
ATOM 939 C CA . ASP A 1 121 ? 13.473 -14.377 -4.838 1.00 67.94 121 ASP A CA 1
ATOM 940 C C . ASP A 1 121 ? 13.518 -12.875 -5.184 1.00 67.94 121 ASP A C 1
ATOM 942 O O . ASP A 1 121 ? 13.672 -12.012 -4.307 1.00 67.94 121 ASP A O 1
ATOM 946 N N . ARG A 1 122 ? 13.332 -12.546 -6.469 1.00 67.75 122 ARG A N 1
ATOM 947 C CA . ARG A 1 122 ? 13.327 -11.171 -7.000 1.00 67.75 122 ARG A CA 1
ATOM 948 C C . ARG A 1 122 ? 12.339 -10.274 -6.254 1.00 67.75 122 ARG A C 1
ATOM 950 O O . ARG A 1 122 ? 12.558 -9.067 -6.157 1.00 67.75 122 ARG A O 1
ATOM 957 N N . PHE A 1 123 ? 11.282 -10.868 -5.702 1.00 67.31 123 PHE A N 1
ATOM 958 C CA . PHE A 1 123 ? 10.241 -10.195 -4.929 1.00 67.31 123 PHE A CA 1
ATOM 959 C C . PHE A 1 123 ? 10.562 -10.037 -3.433 1.00 67.31 123 PHE A C 1
ATOM 961 O O . PHE A 1 123 ? 9.753 -9.485 -2.692 1.00 67.31 123 PHE A O 1
ATOM 968 N N . GLY A 1 124 ? 11.734 -10.485 -2.969 1.00 61.66 124 GLY A N 1
ATOM 969 C CA . GLY A 1 124 ? 12.149 -10.358 -1.569 1.00 61.66 124 GLY A CA 1
ATOM 970 C C . GLY A 1 124 ? 11.372 -11.259 -0.607 1.00 61.66 124 GLY A C 1
ATOM 971 O O . GLY A 1 124 ? 11.402 -11.027 0.596 1.00 61.66 124 GLY A O 1
ATOM 972 N N . LEU A 1 125 ? 10.704 -12.295 -1.122 1.00 65.06 125 LEU A N 1
ATOM 973 C CA . LEU A 1 125 ? 9.937 -13.274 -0.342 1.00 65.06 125 LEU A CA 1
ATOM 974 C C . LEU A 1 125 ? 10.830 -14.297 0.397 1.00 65.06 125 LEU A C 1
ATOM 976 O O . LEU A 1 125 ? 10.320 -15.203 1.054 1.00 65.06 125 LEU A O 1
ATOM 980 N N . GLY A 1 126 ? 12.156 -14.135 0.321 1.00 66.56 126 GLY A N 1
ATOM 981 C CA . GLY A 1 126 ? 13.152 -15.075 0.838 1.00 66.56 126 GLY A CA 1
ATOM 982 C C . GLY A 1 126 ? 13.400 -16.248 -0.114 1.00 66.56 126 GLY A C 1
ATOM 983 O O . GLY A 1 126 ? 12.952 -16.235 -1.262 1.00 66.56 126 GLY A O 1
ATOM 984 N N . GLN A 1 127 ? 14.121 -17.269 0.356 1.00 63.62 127 GLN A N 1
ATOM 985 C CA . GLN A 1 127 ? 14.217 -18.543 -0.358 1.00 63.62 127 GLN A CA 1
ATOM 986 C C . GLN A 1 127 ? 12.853 -19.241 -0.358 1.00 63.62 127 GLN A C 1
ATOM 988 O O . GLN A 1 127 ? 12.292 -19.544 0.700 1.00 63.62 127 GLN A O 1
ATOM 993 N N . ALA A 1 128 ? 12.316 -19.502 -1.550 1.00 62.34 128 ALA A N 1
ATOM 994 C CA . ALA A 1 128 ? 11.047 -20.197 -1.712 1.00 62.34 128 ALA A CA 1
ATOM 995 C C . ALA A 1 128 ? 11.135 -21.607 -1.100 1.00 62.34 128 ALA A C 1
ATOM 997 O O . ALA A 1 128 ? 11.795 -22.492 -1.635 1.00 62.34 128 ALA A O 1
ATOM 998 N N . ARG A 1 129 ? 10.449 -21.828 0.031 1.00 62.06 129 ARG A N 1
ATOM 999 C CA . ARG A 1 129 ? 10.362 -23.149 0.687 1.00 62.06 129 ARG A CA 1
ATOM 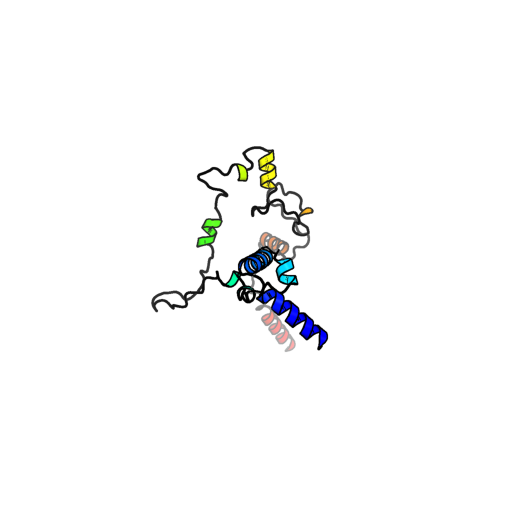1000 C C . ARG A 1 129 ? 9.634 -24.196 -0.159 1.00 62.06 129 ARG A C 1
ATOM 1002 O O . ARG A 1 129 ? 9.853 -25.386 0.030 1.00 62.06 129 ARG A O 1
ATOM 1009 N N . VAL A 1 130 ? 8.755 -23.746 -1.052 1.00 62.19 130 VAL A N 1
ATOM 1010 C CA . VAL A 1 130 ? 8.037 -24.560 -2.034 1.00 62.19 130 VAL A CA 1
ATOM 1011 C C . VAL A 1 130 ? 8.146 -23.809 -3.357 1.00 62.19 130 VAL A C 1
ATOM 1013 O O . VAL A 1 130 ? 7.472 -22.799 -3.553 1.00 62.19 130 VAL A O 1
ATOM 1016 N N . GLY A 1 131 ? 9.075 -24.232 -4.212 1.00 64.81 131 GLY A N 1
ATOM 1017 C CA . GLY A 1 131 ? 9.180 -23.718 -5.577 1.00 64.81 131 GLY A CA 1
ATOM 1018 C C . GLY A 1 131 ? 8.005 -24.186 -6.439 1.00 64.81 131 GLY A C 1
ATOM 1019 O O . GLY A 1 131 ? 7.251 -25.077 -6.047 1.00 64.81 131 GLY A O 1
ATOM 1020 N N . PHE A 1 132 ? 7.854 -23.596 -7.625 1.00 69.62 132 PHE A N 1
ATOM 1021 C CA . PHE A 1 132 ? 6.969 -24.153 -8.650 1.00 69.62 132 PHE A CA 1
ATOM 1022 C C . PHE A 1 132 ? 7.385 -25.602 -8.955 1.00 69.62 132 PHE A C 1
ATOM 1024 O O . PHE A 1 132 ? 8.579 -25.902 -9.017 1.00 69.62 132 PHE A O 1
ATOM 1031 N N . GLU A 1 133 ? 6.414 -26.498 -9.133 1.00 67.12 133 GLU A N 1
ATOM 1032 C CA . GLU A 1 133 ? 6.671 -27.893 -9.504 1.00 67.12 133 GLU A CA 1
ATOM 1033 C C . GLU A 1 133 ? 7.487 -27.932 -10.813 1.00 67.12 133 GLU A C 1
ATOM 1035 O O . GLU A 1 133 ? 7.091 -27.323 -11.806 1.00 67.12 133 GLU A O 1
ATOM 1040 N N . GLY A 1 134 ? 8.670 -28.560 -10.783 1.00 67.56 134 GLY A N 1
ATOM 1041 C CA . GLY A 1 134 ? 9.638 -28.585 -11.893 1.00 67.56 134 GLY A CA 1
ATOM 1042 C C . GLY A 1 134 ? 10.772 -27.548 -11.820 1.00 67.56 134 GLY A C 1
ATOM 1043 O O . GLY A 1 134 ? 11.761 -27.680 -12.535 1.00 67.56 134 GLY A O 1
ATOM 1044 N N . ALA A 1 135 ? 10.710 -26.557 -10.923 1.00 65.38 135 ALA A N 1
ATOM 1045 C CA . ALA A 1 135 ? 11.776 -25.552 -10.790 1.00 65.38 135 ALA A CA 1
ATOM 1046 C C . ALA A 1 135 ? 13.083 -26.117 -10.195 1.00 65.38 135 ALA A C 1
ATOM 1048 O O . ALA A 1 135 ? 14.152 -25.563 -10.431 1.00 65.38 135 ALA A O 1
ATOM 1049 N N . SER A 1 136 ? 13.016 -27.219 -9.438 1.00 62.75 136 SER A N 1
ATOM 1050 C CA . SER A 1 136 ? 14.191 -27.883 -8.851 1.00 62.75 136 SER A CA 1
ATOM 1051 C C . SER A 1 136 ? 15.013 -28.693 -9.854 1.00 62.75 136 SER A C 1
ATOM 1053 O O . SER A 1 136 ? 16.167 -28.999 -9.576 1.00 62.75 136 SER A O 1
ATOM 1055 N N . GLU A 1 137 ? 14.423 -29.068 -10.990 1.00 66.00 137 GLU A N 1
ATOM 1056 C CA . GLU A 1 137 ? 15.104 -29.819 -12.055 1.00 66.00 137 GLU A CA 1
ATOM 1057 C C . GLU A 1 137 ? 15.792 -28.893 -13.063 1.00 66.00 137 GLU A C 1
ATOM 1059 O O . GLU A 1 137 ? 16.475 -29.348 -13.978 1.00 66.00 137 GLU A O 1
ATOM 1064 N N . GLN A 1 138 ? 15.617 -27.579 -12.910 1.00 62.38 138 GLN A N 1
ATOM 1065 C CA . GLN A 1 138 ? 16.173 -26.610 -13.831 1.00 62.38 138 GLN A CA 1
ATOM 1066 C C . GLN A 1 138 ? 17.626 -26.301 -13.463 1.00 62.38 138 GLN A C 1
ATOM 1068 O O . GLN A 1 138 ? 17.902 -25.636 -12.465 1.00 62.38 138 GLN A O 1
ATOM 1073 N N . GLU A 1 139 ? 18.563 -26.778 -14.286 1.00 66.19 139 GLU A N 1
ATOM 1074 C CA . GLU A 1 139 ? 19.981 -26.451 -14.137 1.00 66.19 139 GLU A CA 1
ATOM 1075 C C . GLU A 1 139 ? 20.215 -24.935 -14.221 1.00 66.19 139 GLU A C 1
ATOM 1077 O O . GLU A 1 139 ? 19.568 -24.214 -14.994 1.00 66.19 139 GLU A O 1
ATOM 1082 N N . VAL A 1 140 ? 21.155 -24.446 -13.408 1.00 64.25 140 VAL A N 1
ATOM 1083 C CA . VAL A 1 140 ? 21.554 -23.036 -13.373 1.00 64.25 140 VAL A CA 1
ATOM 1084 C C . VAL A 1 140 ? 22.153 -22.674 -14.732 1.00 64.25 140 VAL A C 1
ATOM 1086 O O . VAL A 1 140 ? 23.238 -23.118 -15.096 1.00 64.25 140 VAL A O 1
ATOM 1089 N N . ARG A 1 141 ? 21.413 -21.888 -15.519 1.00 64.81 141 ARG A N 1
ATOM 1090 C CA . ARG A 1 141 ? 21.808 -21.507 -16.880 1.00 64.81 141 ARG A CA 1
ATOM 1091 C C . ARG A 1 141 ? 22.898 -20.438 -16.832 1.00 64.81 141 ARG A C 1
ATOM 1093 O O . ARG A 1 141 ? 22.598 -19.248 -16.773 1.00 64.81 141 ARG A O 1
ATOM 1100 N N . GLU A 1 142 ? 24.155 -20.857 -16.901 1.00 62.16 142 GLU A N 1
ATOM 1101 C CA . GLU A 1 142 ? 25.300 -19.958 -17.066 1.00 62.16 142 GLU A CA 1
ATOM 1102 C C . GLU A 1 142 ? 25.672 -19.832 -18.550 1.00 62.16 142 GLU A C 1
ATOM 1104 O O . GLU A 1 142 ? 26.469 -20.592 -19.097 1.00 62.16 142 GLU A O 1
ATOM 1109 N N . GLY A 1 143 ? 25.051 -18.875 -19.242 1.00 75.00 143 GLY A N 1
ATOM 1110 C CA . GLY A 1 143 ? 25.380 -18.558 -20.631 1.00 75.00 143 GLY A CA 1
ATOM 1111 C C . GLY A 1 143 ? 24.266 -17.814 -21.370 1.00 75.00 143 GLY A C 1
ATOM 1112 O O . GLY A 1 143 ? 23.129 -17.765 -20.894 1.00 75.00 143 GLY A O 1
ATOM 1113 N N . PRO A 1 144 ? 24.564 -17.212 -22.538 1.00 80.81 144 PRO A N 1
ATOM 1114 C CA . PRO A 1 144 ? 23.526 -16.675 -23.411 1.00 80.81 144 PRO A CA 1
ATOM 1115 C C . PRO A 1 144 ? 22.516 -17.777 -23.746 1.00 80.81 144 PRO A C 1
ATOM 1117 O O . PRO A 1 144 ? 22.905 -18.918 -23.984 1.00 80.81 144 PRO A O 1
ATOM 1120 N N . VAL A 1 145 ? 21.229 -17.420 -23.739 1.00 75.62 145 VAL A N 1
ATOM 1121 C CA . VAL A 1 145 ? 20.095 -18.341 -23.901 1.00 75.62 145 VAL A CA 1
ATOM 1122 C C . VAL A 1 145 ? 20.322 -19.261 -25.100 1.00 75.62 145 VAL A C 1
ATOM 1124 O O . VAL A 1 145 ? 20.258 -18.831 -26.252 1.00 75.62 145 VAL A O 1
ATOM 1127 N N . GLN A 1 146 ? 20.600 -20.530 -24.809 1.00 71.44 146 GLN A N 1
ATOM 1128 C CA . GLN A 1 146 ? 20.635 -21.586 -25.806 1.00 71.44 146 GLN A CA 1
ATOM 1129 C C . GLN A 1 146 ? 19.207 -22.097 -25.974 1.00 71.44 146 GLN A C 1
ATOM 1131 O O . GLN A 1 146 ? 18.560 -22.486 -25.003 1.00 71.44 146 GLN A O 1
ATOM 1136 N N . PHE A 1 147 ? 18.695 -22.043 -27.199 1.00 75.06 147 PHE A N 1
ATOM 1137 C CA . PHE A 1 147 ? 17.421 -22.662 -27.531 1.00 75.06 147 PHE A CA 1
ATOM 1138 C C . PHE A 1 147 ? 17.669 -24.145 -27.787 1.00 75.06 147 PHE A C 1
ATOM 1140 O O . PHE A 1 147 ? 18.509 -24.497 -28.618 1.00 75.06 147 PHE A O 1
ATOM 1147 N N . GLU A 1 148 ? 16.942 -25.009 -27.086 1.00 70.56 148 GLU A N 1
ATOM 1148 C CA . GLU A 1 148 ? 16.848 -26.409 -27.476 1.00 70.56 148 GLU A CA 1
ATOM 1149 C C . GLU A 1 148 ? 16.194 -26.450 -28.858 1.00 70.56 148 GLU A C 1
ATOM 1151 O O . GLU A 1 148 ? 15.115 -25.892 -29.074 1.00 70.56 148 GLU A O 1
ATOM 1156 N N . LYS A 1 149 ? 16.889 -27.036 -29.838 1.00 67.75 149 LYS A N 1
ATOM 1157 C CA . LYS A 1 149 ? 16.305 -27.254 -31.157 1.00 67.75 149 LYS A CA 1
ATOM 1158 C C . LYS A 1 149 ? 15.286 -28.376 -31.008 1.00 67.75 149 LYS A C 1
ATOM 1160 O O . LYS A 1 149 ? 15.650 -29.547 -31.117 1.00 67.75 149 LYS A O 1
ATOM 1165 N N . ASP A 1 150 ? 14.035 -28.009 -30.747 1.00 63.97 150 ASP A N 1
ATOM 1166 C CA . ASP A 1 150 ? 12.918 -28.945 -30.783 1.00 63.97 150 ASP A CA 1
ATOM 1167 C C . ASP A 1 150 ? 12.977 -29.714 -32.105 1.00 63.97 150 ASP A C 1
ATOM 1169 O O . ASP A 1 150 ? 12.959 -29.147 -33.198 1.00 63.97 150 ASP A O 1
ATOM 1173 N N . THR A 1 151 ? 13.121 -31.035 -32.010 1.00 64.81 151 THR A N 1
ATOM 1174 C CA . THR A 1 151 ? 13.280 -31.912 -33.183 1.00 64.81 151 THR A CA 1
ATOM 1175 C C . THR A 1 151 ? 12.002 -32.006 -34.022 1.00 64.81 151 THR A C 1
ATOM 1177 O O . THR A 1 151 ? 12.038 -32.501 -35.149 1.00 64.81 151 THR A O 1
ATOM 1180 N N . GLY A 1 152 ? 10.886 -31.487 -33.504 1.00 71.19 152 GLY A N 1
ATOM 1181 C CA . GLY A 1 152 ? 9.659 -31.236 -34.243 1.00 71.19 152 GLY A CA 1
ATOM 1182 C C . GLY A 1 152 ? 9.434 -29.739 -34.413 1.00 71.19 152 GLY A C 1
ATOM 1183 O O . GLY A 1 152 ? 9.003 -29.067 -33.484 1.00 71.19 152 GLY A O 1
ATOM 1184 N N . ASP A 1 153 ? 9.660 -29.225 -35.617 1.00 77.94 153 ASP A N 1
ATOM 1185 C CA . ASP A 1 153 ? 9.254 -27.874 -36.002 1.00 77.94 153 ASP A CA 1
ATOM 1186 C C . ASP A 1 153 ? 7.717 -27.789 -36.099 1.00 77.94 153 ASP A C 1
ATOM 1188 O O . ASP A 1 153 ? 7.114 -27.990 -37.158 1.00 77.94 153 ASP A O 1
ATOM 1192 N N . VAL A 1 154 ? 7.071 -27.536 -34.955 1.00 80.06 154 VAL A N 1
ATOM 1193 C CA . VAL A 1 154 ? 5.604 -27.482 -34.806 1.00 80.06 154 VAL A CA 1
ATOM 1194 C C . VAL A 1 154 ? 4.989 -26.356 -35.647 1.00 80.06 154 VAL A C 1
ATOM 1196 O O . VAL A 1 154 ? 3.843 -26.455 -36.085 1.00 80.06 154 VAL A O 1
ATOM 1199 N N . PHE A 1 155 ? 5.755 -25.294 -35.909 1.00 78.06 155 PHE A N 1
ATOM 1200 C CA . PHE A 1 155 ? 5.293 -24.096 -36.612 1.00 78.06 155 PHE A CA 1
ATOM 1201 C C . PHE A 1 155 ? 5.674 -24.065 -38.100 1.00 78.06 155 PHE A C 1
ATOM 1203 O O . PHE A 1 155 ? 5.296 -23.128 -38.805 1.00 78.06 155 PHE A O 1
ATOM 1210 N N . GLY A 1 156 ? 6.387 -25.076 -38.608 1.00 79.62 156 GLY A N 1
ATOM 1211 C CA . GLY A 1 156 ? 6.822 -25.126 -40.007 1.00 79.62 156 GLY A CA 1
ATOM 1212 C C . GLY A 1 156 ? 7.850 -24.046 -40.379 1.00 79.62 156 GLY A C 1
ATOM 1213 O O . GLY A 1 156 ? 7.981 -23.709 -41.561 1.00 79.62 156 GLY A O 1
ATOM 1214 N N . LEU A 1 157 ? 8.544 -23.482 -39.387 1.00 81.94 157 LEU A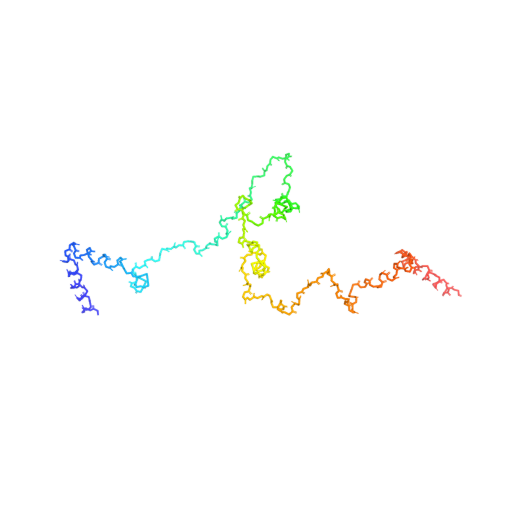 N 1
ATOM 1215 C CA . LEU A 1 157 ? 9.567 -22.451 -39.536 1.00 81.94 157 LEU A CA 1
ATOM 1216 C C . LEU A 1 157 ? 10.781 -22.949 -40.320 1.00 81.94 157 LEU A C 1
ATOM 1218 O O . LEU A 1 157 ? 11.293 -22.206 -41.152 1.00 81.94 157 LEU A O 1
ATOM 1222 N N . ASP A 1 158 ? 11.203 -24.197 -40.135 1.00 81.06 158 ASP A N 1
ATOM 1223 C CA . ASP A 1 158 ? 12.323 -24.794 -40.865 1.00 81.06 158 ASP A CA 1
ATOM 1224 C C . ASP A 1 158 ? 11.995 -24.870 -42.358 1.00 81.06 158 ASP A C 1
ATOM 1226 O O . ASP A 1 158 ? 12.778 -24.431 -43.200 1.00 81.06 158 ASP A O 1
ATOM 1230 N N . LYS A 1 159 ? 10.776 -25.307 -42.702 1.00 80.75 159 LYS A N 1
ATOM 1231 C CA . LYS A 1 159 ? 10.310 -25.337 -44.100 1.00 80.75 159 LYS A CA 1
ATOM 1232 C C . LYS A 1 159 ? 10.222 -23.935 -44.698 1.00 80.75 159 LYS A C 1
ATOM 1234 O O . LYS A 1 159 ? 10.56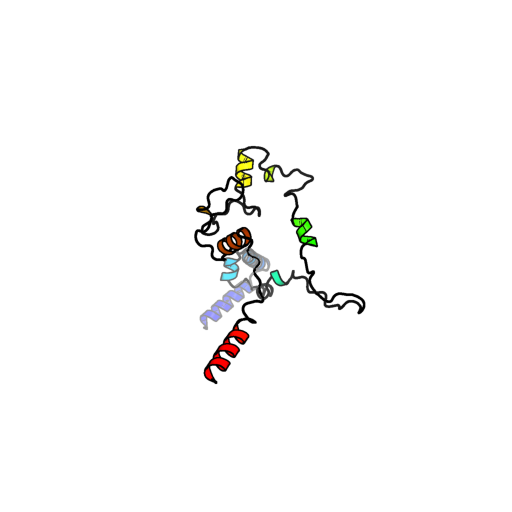3 -23.733 -45.861 1.00 80.75 159 LYS A O 1
ATOM 1239 N N . PHE A 1 160 ? 9.759 -22.966 -43.912 1.00 82.81 160 PHE A N 1
ATOM 1240 C CA . PHE A 1 160 ? 9.685 -21.570 -44.330 1.00 82.81 160 PHE A CA 1
ATOM 1241 C C . PHE A 1 160 ? 11.076 -20.964 -44.565 1.00 82.81 160 PHE A C 1
ATOM 1243 O O . PHE A 1 160 ? 11.286 -20.285 -45.571 1.00 82.81 160 PHE A O 1
ATOM 1250 N N . LEU A 1 161 ? 12.035 -21.234 -43.678 1.00 83.44 161 LEU A N 1
ATOM 1251 C CA . LEU A 1 161 ? 13.415 -20.772 -43.799 1.00 83.44 161 LEU A CA 1
ATOM 1252 C C . LEU A 1 161 ? 14.133 -21.429 -44.979 1.00 83.44 161 LEU A C 1
ATOM 1254 O O . LEU A 1 161 ? 14.858 -20.741 -45.698 1.00 83.44 161 LEU A O 1
ATOM 1258 N N . ASP A 1 162 ? 13.912 -22.717 -45.226 1.00 83.44 162 ASP A N 1
ATOM 1259 C CA . ASP A 1 162 ? 14.466 -23.412 -46.390 1.00 83.44 162 ASP A CA 1
ATOM 1260 C C . ASP A 1 162 ? 13.881 -22.872 -47.705 1.00 83.44 162 ASP A C 1
ATO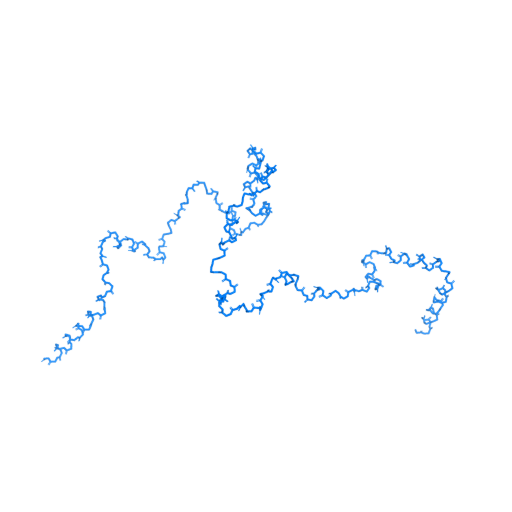M 1262 O O . ASP A 1 162 ? 14.600 -22.669 -48.690 1.00 83.44 162 ASP A O 1
ATOM 1266 N N . GLU A 1 163 ? 12.592 -22.534 -47.731 1.00 80.50 163 GLU A N 1
ATOM 1267 C CA . GLU A 1 163 ? 11.966 -21.915 -48.902 1.00 80.50 163 GLU A CA 1
ATOM 1268 C C . GLU A 1 163 ? 12.436 -20.467 -49.128 1.00 80.50 163 GLU A C 1
ATOM 1270 O O . GLU A 1 163 ? 12.680 -20.054 -50.265 1.00 80.50 163 GLU A O 1
ATOM 1275 N N . ALA A 1 164 ? 12.653 -19.709 -48.051 1.00 79.12 164 ALA A N 1
ATOM 1276 C CA . ALA A 1 164 ? 13.236 -18.372 -48.121 1.00 79.12 164 ALA A CA 1
ATOM 1277 C C . ALA A 1 164 ? 14.697 -18.409 -48.604 1.00 79.12 164 ALA A C 1
ATOM 1279 O O . ALA A 1 164 ? 15.085 -17.608 -49.457 1.00 79.12 164 ALA A O 1
ATOM 1280 N N . LYS A 1 165 ? 15.498 -19.371 -48.123 1.00 81.38 165 LYS A N 1
ATOM 1281 C CA . LYS A 1 165 ? 16.891 -19.582 -48.561 1.00 81.38 165 LYS A CA 1
ATOM 1282 C C . LYS A 1 165 ? 16.992 -19.982 -50.028 1.00 81.38 165 LYS A C 1
ATOM 1284 O O . LYS A 1 165 ? 17.926 -19.569 -50.707 1.00 81.38 165 LYS A O 1
ATOM 1289 N N . THR A 1 166 ? 16.041 -20.764 -50.530 1.00 78.69 166 THR A N 1
ATOM 1290 C CA . THR A 1 166 ? 16.010 -21.169 -51.946 1.00 78.69 166 THR A CA 1
ATOM 1291 C C . THR A 1 166 ? 15.506 -20.063 -52.881 1.00 78.69 166 THR A C 1
ATOM 1293 O O . THR A 1 166 ? 15.530 -20.236 -54.100 1.00 78.69 166 THR A O 1
ATOM 1296 N N . GLY A 1 167 ? 15.090 -18.905 -52.348 1.00 66.75 167 GLY A N 1
ATOM 1297 C CA . GLY A 1 167 ? 14.803 -17.697 -53.128 1.00 66.75 167 GLY A CA 1
ATOM 1298 C C . GLY A 1 167 ? 13.605 -17.817 -54.074 1.00 66.75 167 GLY A C 1
ATOM 1299 O O . GLY A 1 167 ? 13.441 -16.997 -54.984 1.00 66.75 167 GLY A O 1
ATOM 1300 N N . LYS A 1 168 ? 12.748 -18.828 -53.893 1.00 64.88 168 LYS A N 1
ATOM 1301 C CA . LYS A 1 168 ? 11.585 -19.041 -54.754 1.00 64.88 168 LYS A CA 1
ATOM 1302 C C . LYS A 1 168 ? 10.484 -18.064 -54.341 1.00 64.88 168 LYS A C 1
ATOM 1304 O O . LYS A 1 168 ? 9.823 -18.239 -53.323 1.00 64.88 168 LYS A O 1
ATOM 1309 N N . LYS A 1 169 ? 10.291 -16.999 -55.126 1.00 60.09 169 LYS A N 1
ATOM 1310 C CA . LYS A 1 169 ? 9.198 -16.034 -54.927 1.00 60.09 169 LYS A CA 1
ATOM 1311 C C . LYS A 1 169 ? 7.857 -16.778 -54.906 1.00 60.09 169 LYS A C 1
ATOM 1313 O O . LYS A 1 169 ? 7.409 -17.266 -55.944 1.00 60.09 169 LYS A O 1
ATOM 1318 N N . ARG A 1 170 ? 7.204 -16.848 -53.743 1.00 57.44 170 ARG A N 1
ATOM 1319 C CA . ARG A 1 170 ? 5.820 -17.321 -53.629 1.00 57.44 170 ARG A CA 1
ATOM 1320 C C . ARG A 1 170 ? 4.902 -16.336 -54.354 1.00 57.44 170 ARG A C 1
ATOM 1322 O O . ARG A 1 170 ? 4.584 -15.269 -53.842 1.00 57.44 170 ARG A O 1
ATOM 1329 N N . GLY A 1 171 ? 4.483 -16.700 -55.564 1.00 53.34 171 GLY A N 1
ATOM 1330 C CA . GLY A 1 171 ? 3.324 -16.104 -56.218 1.00 53.34 171 GLY A CA 1
ATOM 1331 C C . GLY A 1 171 ? 2.057 -16.617 -55.541 1.00 53.34 171 GLY A C 1
ATOM 1332 O O . GLY A 1 171 ? 1.534 -17.660 -55.934 1.00 53.34 171 GLY A O 1
ATOM 1333 N N . LEU A 1 172 ? 1.583 -15.884 -54.531 1.00 52.19 172 LEU A N 1
ATOM 1334 C CA . LEU A 1 172 ? 0.367 -16.186 -53.765 1.00 52.19 172 LEU A CA 1
ATOM 1335 C C . LEU A 1 172 ? -0.932 -16.122 -54.609 1.00 52.19 172 LEU A C 1
ATOM 1337 O O . LEU A 1 172 ? -1.978 -16.524 -54.122 1.00 52.19 172 LEU A O 1
ATOM 1341 N N . ASP A 1 173 ? -0.870 -15.752 -55.895 1.00 53.31 173 ASP A N 1
ATOM 1342 C CA . ASP A 1 173 ? -2.053 -15.576 -56.760 1.00 53.31 173 ASP A CA 1
ATOM 1343 C C . ASP A 1 173 ? -2.196 -16.578 -57.927 1.00 53.31 173 ASP A C 1
ATOM 1345 O O . ASP A 1 173 ? -2.989 -16.366 -58.844 1.00 53.31 173 ASP A O 1
ATOM 1349 N N . THR A 1 174 ? -1.469 -17.702 -57.945 1.00 53.78 174 THR A N 1
ATOM 1350 C CA . THR A 1 174 ? -1.529 -18.640 -59.098 1.00 53.78 174 THR A CA 1
ATOM 1351 C C . THR A 1 174 ? -2.399 -19.886 -58.901 1.00 53.78 174 THR A C 1
ATOM 1353 O O . THR A 1 174 ? -2.706 -20.573 -59.878 1.00 53.78 174 THR A O 1
ATOM 1356 N N . ALA A 1 175 ? -2.876 -20.167 -57.685 1.00 52.47 175 ALA A N 1
ATOM 1357 C CA . ALA A 1 175 ? -3.680 -21.366 -57.421 1.00 52.47 175 ALA A CA 1
ATOM 1358 C C . ALA A 1 175 ? -5.157 -21.230 -57.848 1.00 52.47 175 ALA A C 1
ATOM 1360 O O . ALA A 1 175 ? -5.782 -22.218 -58.230 1.00 52.47 175 ALA A O 1
ATOM 1361 N N . THR A 1 176 ? -5.725 -20.021 -57.844 1.00 50.59 176 THR A N 1
ATOM 1362 C CA . THR A 1 176 ? -7.163 -19.805 -58.106 1.00 50.59 176 THR A CA 1
ATOM 1363 C C . THR A 1 176 ? -7.483 -19.483 -59.571 1.00 50.59 176 THR A C 1
ATOM 1365 O O . THR A 1 176 ? -8.566 -19.826 -60.049 1.00 50.59 176 THR A O 1
ATOM 1368 N N . ALA A 1 177 ? -6.545 -18.904 -60.329 1.00 50.97 177 ALA A N 1
ATOM 1369 C CA . ALA A 1 177 ? -6.747 -18.570 -61.745 1.00 50.97 177 ALA A CA 1
ATOM 1370 C C . ALA A 1 177 ? -6.477 -19.750 -62.705 1.00 50.97 177 ALA A C 1
ATOM 1372 O O . ALA A 1 177 ? -7.124 -19.872 -63.748 1.00 50.97 177 ALA A O 1
ATOM 1373 N N . GLY A 1 178 ? -5.556 -20.657 -62.352 1.00 50.16 178 GLY A N 1
ATOM 1374 C CA . GLY A 1 178 ? -5.150 -21.779 -63.211 1.00 50.16 178 GLY A CA 1
ATOM 1375 C C . GLY A 1 178 ? -6.143 -22.948 -63.275 1.00 50.16 178 GLY A C 1
ATOM 1376 O O . GLY A 1 178 ? -6.113 -23.722 -64.234 1.00 50.16 178 GLY A O 1
ATOM 1377 N N . ALA A 1 179 ? -7.032 -23.074 -62.285 1.00 57.09 179 ALA A N 1
ATOM 1378 C CA . ALA A 1 179 ? -8.019 -24.154 -62.222 1.00 57.09 179 ALA A CA 1
ATOM 1379 C C . ALA A 1 179 ? -9.179 -23.942 -63.213 1.00 57.09 179 ALA A C 1
ATOM 1381 O O . ALA A 1 179 ? -9.590 -24.876 -63.897 1.00 57.09 179 ALA A O 1
ATOM 1382 N N . ARG A 1 180 ? -9.648 -22.695 -63.378 1.00 59.56 180 ARG A N 1
ATOM 1383 C CA . ARG A 1 180 ? -10.776 -22.382 -64.276 1.00 59.56 180 ARG A CA 1
ATOM 1384 C C . ARG A 1 180 ? -10.420 -22.542 -65.757 1.00 59.56 180 ARG A C 1
ATOM 1386 O O . ARG A 1 180 ? -11.260 -22.977 -66.538 1.00 59.56 180 ARG A O 1
ATOM 1393 N N . LYS A 1 181 ? -9.172 -22.243 -66.146 1.00 57.09 181 LYS A N 1
ATOM 1394 C CA . LYS A 1 181 ? -8.721 -22.367 -67.545 1.00 57.09 181 LYS A CA 1
ATOM 1395 C C . LYS A 1 181 ? -8.538 -23.827 -67.979 1.00 57.09 181 LYS A C 1
ATOM 1397 O O . LYS A 1 181 ? -8.847 -24.154 -69.118 1.00 57.09 181 LYS A O 1
ATOM 1402 N N . ARG A 1 182 ? -8.096 -24.708 -67.072 1.00 59.34 182 ARG A N 1
ATOM 1403 C CA . ARG A 1 182 ? -8.004 -26.157 -67.337 1.00 59.34 182 ARG A CA 1
ATOM 1404 C C . ARG A 1 182 ? -9.381 -26.805 -67.462 1.00 59.34 182 ARG A C 1
ATOM 1406 O O . ARG A 1 182 ? -9.614 -27.542 -68.409 1.00 59.34 182 ARG A O 1
ATOM 1413 N N . GLN A 1 183 ? -10.314 -26.430 -66.590 1.00 63.78 183 GLN A N 1
ATOM 1414 C CA . GLN A 1 183 ? -11.673 -26.973 -66.617 1.00 63.78 183 GLN A CA 1
ATOM 1415 C C . GLN A 1 183 ? -12.476 -26.544 -67.862 1.00 63.78 183 GLN A C 1
ATOM 1417 O O . GLN A 1 183 ? -13.338 -27.283 -68.328 1.00 63.78 183 GLN A O 1
ATOM 1422 N N . GLN A 1 184 ? -12.194 -25.365 -68.433 1.00 65.19 184 GLN A N 1
ATOM 1423 C CA . GLN A 1 184 ? -12.806 -24.941 -69.701 1.00 65.19 184 GLN A CA 1
ATOM 1424 C C . GLN A 1 184 ? -12.221 -25.653 -70.930 1.00 65.19 184 GLN A C 1
ATOM 1426 O O . GLN A 1 184 ? -12.954 -25.867 -71.891 1.00 65.19 184 GLN A O 1
ATOM 1431 N N . LEU A 1 185 ? -10.940 -26.033 -70.898 1.00 64.75 185 LEU A N 1
ATOM 1432 C CA . LEU A 1 185 ? -10.290 -26.777 -71.982 1.00 64.75 185 LEU A CA 1
ATOM 1433 C C . LEU A 1 185 ? -10.782 -28.228 -72.055 1.00 64.75 185 LEU A C 1
ATOM 1435 O O . LEU A 1 185 ? -11.111 -28.684 -73.144 1.00 64.75 185 LEU A O 1
ATOM 1439 N N . GLU A 1 186 ? -10.933 -28.910 -70.916 1.00 64.38 186 GLU A N 1
ATOM 1440 C CA . GLU A 1 186 ? -11.475 -30.281 -70.889 1.00 64.38 186 GLU A CA 1
ATOM 1441 C C . GLU A 1 186 ? -12.933 -30.343 -71.368 1.00 64.38 186 GLU A C 1
ATOM 1443 O O . GLU A 1 186 ? -13.312 -31.227 -72.132 1.00 64.38 186 GLU A O 1
ATOM 1448 N N . LYS A 1 187 ? -13.748 -29.343 -71.012 1.00 68.75 187 LYS A N 1
ATOM 1449 C CA . LYS A 1 187 ? -15.149 -29.275 -71.456 1.00 68.75 187 LYS A CA 1
ATOM 1450 C C . LYS A 1 187 ? -15.304 -28.947 -72.948 1.00 68.75 187 LYS A C 1
ATOM 1452 O O . LYS A 1 187 ? -16.363 -29.198 -73.519 1.00 68.75 187 LYS A O 1
ATOM 1457 N N . ALA A 1 188 ? -14.285 -28.348 -73.567 1.00 66.69 188 ALA A N 1
ATOM 1458 C CA . ALA A 1 188 ? -14.258 -28.097 -75.005 1.00 66.69 188 ALA A CA 1
ATOM 1459 C C . ALA A 1 188 ? -13.859 -29.358 -75.788 1.00 66.69 188 ALA A C 1
ATOM 1461 O O . ALA A 1 188 ? -14.452 -29.618 -76.827 1.00 66.69 188 ALA A O 1
ATOM 1462 N N . SER A 1 189 ? -12.935 -30.170 -75.259 1.00 67.31 189 SER A N 1
ATOM 1463 C CA . SER A 1 189 ? -12.520 -31.436 -75.884 1.00 67.31 189 SER A CA 1
ATOM 1464 C C . SER A 1 189 ? -13.558 -32.559 -75.805 1.00 67.31 189 SER A C 1
ATOM 1466 O O . SER A 1 189 ? -13.472 -33.504 -76.571 1.00 67.31 189 SER A O 1
ATOM 1468 N N . GLU A 1 190 ? -14.542 -32.476 -74.905 1.00 67.00 190 GLU A N 1
ATOM 1469 C CA . GLU A 1 190 ? -15.662 -33.435 -74.843 1.00 67.00 190 GLU A CA 1
ATOM 1470 C C . GLU A 1 190 ? -16.811 -33.110 -75.821 1.00 67.00 190 GLU A C 1
ATOM 1472 O O . GLU A 1 190 ? -17.801 -33.839 -75.871 1.00 67.00 190 GLU A O 1
ATOM 1477 N N . ARG A 1 191 ? -16.735 -31.986 -76.551 1.00 61.75 191 ARG A N 1
ATOM 1478 C CA . ARG A 1 191 ? -17.793 -31.513 -77.466 1.00 61.75 191 ARG A CA 1
ATOM 1479 C C . ARG A 1 191 ? -17.432 -31.586 -78.956 1.00 61.75 191 ARG A C 1
ATOM 1481 O O . ARG A 1 191 ? -18.244 -31.141 -79.766 1.00 61.75 191 ARG A O 1
ATOM 1488 N N . GLU A 1 192 ? -16.270 -32.134 -79.298 1.00 48.72 192 GLU A N 1
ATOM 1489 C CA . GLU A 1 192 ? -15.938 -32.618 -80.651 1.00 48.72 192 GLU A CA 1
ATOM 1490 C C . GLU A 1 192 ? -16.160 -34.131 -80.738 1.00 48.72 192 GLU A C 1
ATOM 1492 O O . GLU A 1 192 ? -16.619 -34.582 -81.811 1.00 48.72 192 GLU A O 1
#

Foldseek 3Di:
DVVVVVVVVVVVVVVVPDDPVVVVVVVVVLVPDDPVVCVVVVVDDPPPPCCVVDDPVVVPDPDQPPPPPDPPDPPPDSDDPDPCVVVVCVVDDDPDDPVPDPCQLCQVPDPVRNVLNVCQDPVRPHRPPDDDVPPVVDPDDDDDDDDDPPPDPPPCVVVVVVVVVVVDPPPVPDPPPVVVVVVVVVVVVVVD

InterPro domains:
  IPR017862 SKI-interacting protein, SKIP [PTHR12096] (1-179)

Secondary structure (DSSP, 8-state):
-HHHHHHHHHHHHHHHSS-HHHHHHHHHHHHTS-HHHHHHTT--PPP--GGGGS-HHHHTS---------TTS----SS-S-THHHHHHHHT--SS-TTT--GGGGGGGSHHHHHHHHHS-TTS--S-SSPPTTGGG-----SS-PPP--SS-TT-HHHHHHHHHTT----TTSTTHHHHHHHHHHHHHT--

Radius of gyration: 40.0 Å; chains: 1; bounding box: 71×52×130 Å

Sequence (192 aa):
MRAEKRRERERELRMNNMGTEQRAKQLARQQNRDISEKVALGLAKPTLSKESMLDSRLFNQESLQGNFADEDSYNLYDRPLFHGSTAAAAIYKARGNIAEGNEESFGGGTDEGIGNALGNDRFGLGQARVGFEGASEQEVREGPVQFEKDTGDVFGLDKFLDEAKTGKKRGLDTATAGARKRQQLEKASERE